Protein AF-A0A1H6IVZ8-F1 (afdb_monomer)

Mean predicted aligned error: 13.86 Å

Foldseek 3Di:
DDDDPVNLLVLLQVLCVVLVPPDPSNLVSLLVSLVSLVVVQVVCVVVVHPHSQCVQVVRPHQAHPVSSVLSVLSNVCVVVVVVVVPDPPDDPDPPPPSVVVSVQLQAFAQDDLVRLVVLLVLVVQDVVVVHDPVSVVVSQVVLNVQCNVRNHGSVVSNVSSVVSNVVVVVVVVVVVVVVVVVVVVVVVVVVVVVVCVVVVNDD

Secondary structure (DSSP, 8-state):
----HHHHHHHHHHHHHHHTS-SHHHHHHHHHHHHHHHHHHHHHHHTT-S-HHHHHHHTT-SS-HHHHHHHHHHHHTHHHHHHTT-STT------SHHHHHHHHHHSPPPPPHHHHHHHHHHTT--GGGT--HHHHHHHHHHHHHHHHHTTS-HHHHHHHHHHHHHHHHHHHHHHHHHHHHHHHHHHHHHHHHHHHHHHT---

Structure (mmCIF, N/CA/C/O backbone):
data_AF-A0A1H6IVZ8-F1
#
_entry.id   AF-A0A1H6IVZ8-F1
#
loop_
_atom_site.group_PDB
_atom_site.id
_atom_site.type_symbol
_atom_site.label_atom_id
_atom_site.label_alt_id
_atom_site.label_comp_id
_atom_site.label_asym_id
_atom_site.label_entity_id
_atom_site.label_seq_id
_atom_site.pdbx_PDB_ins_code
_atom_site.Cartn_x
_atom_site.Cartn_y
_atom_site.Cartn_z
_atom_site.occupancy
_atom_site.B_iso_or_equiv
_atom_site.auth_seq_id
_atom_site.auth_comp_id
_atom_site.auth_asym_id
_atom_site.auth_atom_id
_atom_site.pdbx_PDB_model_num
ATOM 1 N N . MET A 1 1 ? -24.753 -16.830 25.340 1.00 39.88 1 MET A N 1
ATOM 2 C CA . MET A 1 1 ? -23.326 -17.215 25.275 1.00 39.88 1 MET A CA 1
ATOM 3 C C . MET A 1 1 ? -22.506 -15.950 25.094 1.00 39.88 1 MET A C 1
ATOM 5 O O . MET A 1 1 ? -22.655 -15.276 24.084 1.00 39.88 1 MET A O 1
ATOM 9 N N . THR A 1 2 ? -21.732 -15.566 26.104 1.00 45.78 2 THR A N 1
ATOM 10 C CA . THR A 1 2 ? -20.857 -14.388 26.089 1.00 45.78 2 THR A CA 1
ATOM 11 C C . THR A 1 2 ? -19.565 -14.733 25.354 1.00 45.78 2 THR A C 1
ATOM 13 O O . THR A 1 2 ? -18.698 -15.405 25.896 1.00 45.78 2 THR A O 1
ATOM 16 N N . ILE A 1 3 ? -19.460 -14.295 24.100 1.00 47.81 3 ILE A N 1
ATOM 17 C CA . ILE A 1 3 ? -18.216 -14.344 23.320 1.00 47.81 3 ILE A CA 1
ATOM 18 C C . ILE A 1 3 ? -17.179 -13.477 24.047 1.00 47.81 3 ILE A C 1
ATOM 20 O O . ILE A 1 3 ? -17.459 -12.303 24.313 1.00 47.81 3 ILE A O 1
ATOM 24 N N . SER A 1 4 ? -16.025 -14.050 24.398 1.00 58.47 4 SER A N 1
ATOM 25 C CA . SER A 1 4 ? -14.961 -13.331 25.103 1.00 58.47 4 SER A CA 1
ATOM 26 C C . SER A 1 4 ? -14.323 -12.275 24.184 1.00 58.47 4 SER A C 1
ATOM 28 O O . SER A 1 4 ? -14.406 -12.372 22.960 1.00 58.47 4 SER A O 1
ATOM 30 N N . ASN A 1 5 ? -13.677 -11.244 24.744 1.00 55.00 5 ASN A N 1
ATOM 31 C CA . ASN A 1 5 ? -13.034 -10.189 23.937 1.00 55.00 5 ASN A CA 1
ATOM 32 C C . ASN A 1 5 ? -11.989 -10.748 22.946 1.00 55.00 5 ASN A C 1
ATOM 34 O O . ASN A 1 5 ? -11.848 -10.210 21.850 1.00 55.00 5 ASN A O 1
ATOM 38 N N . VAL A 1 6 ? -11.311 -11.845 23.304 1.00 59.22 6 VAL A N 1
ATOM 39 C CA . VAL A 1 6 ? -10.284 -12.504 22.476 1.00 59.22 6 VAL A CA 1
ATOM 40 C C . VAL A 1 6 ? -10.895 -13.121 21.212 1.00 59.22 6 VAL A C 1
ATOM 42 O O . VAL A 1 6 ? -10.302 -13.065 20.134 1.00 59.22 6 VAL A O 1
ATOM 45 N N . ASP A 1 7 ? -12.127 -13.620 21.302 1.00 72.06 7 ASP A N 1
ATOM 46 C CA . ASP A 1 7 ? -12.808 -14.273 20.182 1.00 72.06 7 ASP A CA 1
ATOM 47 C C . ASP A 1 7 ? -13.252 -13.268 19.106 1.00 72.06 7 ASP A C 1
ATOM 49 O O . ASP A 1 7 ? -13.258 -13.577 17.915 1.00 72.06 7 ASP A O 1
ATOM 53 N N . ARG A 1 8 ? -13.580 -12.026 19.490 1.00 71.56 8 ARG A N 1
ATOM 54 C CA . ARG A 1 8 ? -14.059 -10.998 18.544 1.00 71.56 8 ARG A CA 1
ATOM 55 C C . ARG A 1 8 ? -12.948 -10.473 17.641 1.00 71.56 8 ARG A C 1
ATOM 57 O O . ARG A 1 8 ? -13.162 -10.316 16.440 1.00 71.56 8 ARG A O 1
ATOM 64 N N . ALA A 1 9 ? -11.755 -10.247 18.191 1.00 70.44 9 ALA A N 1
ATOM 65 C CA . ALA A 1 9 ? -10.593 -9.845 17.401 1.00 70.44 9 ALA A CA 1
ATOM 66 C C . ALA A 1 9 ? -10.191 -10.939 16.393 1.00 70.44 9 ALA A C 1
ATOM 68 O O . ALA A 1 9 ? -9.837 -10.633 15.253 1.00 70.44 9 ALA A O 1
ATOM 69 N N . ALA A 1 10 ? -10.304 -12.215 16.781 1.00 74.94 10 ALA A N 1
ATOM 70 C CA . ALA A 1 10 ? -10.051 -13.350 15.895 1.00 74.94 10 ALA A CA 1
ATOM 71 C C . ALA A 1 10 ? -11.053 -13.417 14.726 1.00 74.94 10 ALA A C 1
ATOM 73 O O . ALA A 1 10 ? -10.647 -13.597 13.575 1.00 74.94 10 ALA A O 1
ATOM 74 N N . VAL A 1 11 ? -12.345 -13.194 14.994 1.00 77.44 11 VAL A N 1
ATOM 75 C CA . VAL A 1 11 ? -13.385 -13.119 13.951 1.00 77.44 11 VAL A CA 1
ATOM 76 C C . VAL A 1 11 ? -13.103 -11.978 12.971 1.00 77.44 11 VAL A C 1
ATOM 78 O O . VAL A 1 11 ? -13.107 -12.195 11.760 1.00 77.44 11 VAL A O 1
ATOM 81 N N . ILE A 1 12 ? -12.771 -10.785 13.474 1.00 73.62 12 ILE A N 1
ATOM 82 C CA . ILE A 1 12 ? -12.436 -9.624 12.635 1.00 73.62 12 ILE A CA 1
ATOM 83 C C . ILE A 1 12 ? -11.237 -9.920 11.723 1.00 73.62 12 ILE A C 1
ATOM 85 O O . ILE A 1 12 ? -11.273 -9.582 10.540 1.00 73.62 12 ILE A O 1
ATOM 89 N N . LYS A 1 13 ? -10.196 -10.590 12.235 1.00 71.31 13 LYS A N 1
ATOM 90 C CA . LYS A 1 13 ? -9.039 -11.014 11.426 1.00 71.31 13 LYS A CA 1
ATOM 91 C C . LYS A 1 13 ? -9.433 -11.974 10.307 1.00 71.31 13 LYS A C 1
ATOM 93 O O . LYS A 1 13 ? -8.996 -11.800 9.173 1.00 71.31 13 LYS A O 1
ATOM 98 N N . SER A 1 14 ? -10.266 -12.968 10.613 1.00 73.19 14 SER A N 1
ATOM 99 C CA . SER A 1 14 ? -10.741 -13.941 9.623 1.00 73.19 14 SER A CA 1
ATOM 100 C C . SER A 1 14 ? -11.529 -13.272 8.494 1.00 73.19 14 SER A C 1
ATOM 102 O O . SER A 1 14 ? -11.279 -13.543 7.319 1.00 73.19 14 SER A O 1
ATOM 104 N N . LEU A 1 15 ? -12.433 -12.354 8.843 1.00 66.19 15 LEU A N 1
ATOM 105 C CA . LEU A 1 15 ? -13.220 -11.596 7.875 1.00 66.19 15 LEU A CA 1
ATOM 106 C C . LEU A 1 15 ? -12.328 -10.668 7.033 1.00 66.19 15 LEU A C 1
ATOM 108 O O . LEU A 1 15 ? -12.454 -10.638 5.813 1.00 66.19 15 LEU A O 1
ATOM 112 N N . ALA A 1 16 ? -11.364 -9.972 7.642 1.00 62.47 16 ALA A N 1
ATOM 113 C CA . ALA A 1 16 ? -10.463 -9.076 6.912 1.00 62.47 16 ALA A CA 1
ATOM 114 C C . ALA A 1 16 ? -9.675 -9.806 5.807 1.00 62.47 16 ALA A C 1
ATOM 116 O O . ALA A 1 16 ? -9.544 -9.283 4.702 1.00 62.47 16 ALA A O 1
ATOM 117 N N . ASN A 1 17 ? -9.227 -11.036 6.074 1.00 63.69 17 ASN A N 1
ATOM 118 C CA . ASN A 1 17 ? -8.521 -11.862 5.090 1.00 63.69 17 ASN A CA 1
ATOM 119 C C . ASN A 1 17 ? -9.408 -12.270 3.904 1.00 63.69 17 ASN A C 1
ATOM 121 O O . ASN A 1 17 ? -8.931 -12.338 2.775 1.00 63.69 17 ASN A O 1
ATOM 125 N N . LYS A 1 18 ? -10.697 -12.543 4.143 1.00 58.75 18 LYS A N 1
ATOM 126 C CA . LYS A 1 18 ? -11.657 -12.862 3.072 1.00 58.75 18 LYS A CA 1
ATOM 127 C C . LYS A 1 18 ? -11.961 -11.644 2.201 1.00 58.75 18 LYS A C 1
ATOM 129 O O . LYS A 1 18 ? -12.124 -11.774 0.992 1.00 58.75 18 LYS A O 1
ATOM 134 N N . ALA A 1 19 ? -11.999 -10.463 2.809 1.00 57.06 19 ALA A N 1
ATOM 135 C CA . ALA A 1 19 ? -12.380 -9.232 2.135 1.00 57.06 19 ALA A CA 1
ATOM 136 C C . ALA A 1 19 ? -11.342 -8.701 1.126 1.00 57.06 19 ALA A C 1
ATOM 138 O O . ALA A 1 19 ? -11.691 -7.939 0.226 1.00 57.06 19 ALA A O 1
ATOM 139 N N . ASP A 1 20 ? -10.088 -9.152 1.220 1.00 49.19 20 ASP A N 1
ATOM 140 C CA . ASP A 1 20 ? -9.002 -8.788 0.299 1.00 49.19 20 ASP A CA 1
ATOM 141 C C . ASP A 1 20 ? -9.191 -9.274 -1.144 1.00 49.19 20 ASP A C 1
ATOM 143 O O . ASP A 1 20 ? -8.520 -8.793 -2.062 1.00 49.19 20 ASP A O 1
ATOM 147 N N . GLN A 1 21 ? -10.107 -10.211 -1.375 1.00 46.75 21 GLN A N 1
ATOM 148 C CA . GLN A 1 21 ? -10.467 -10.658 -2.713 1.00 46.75 21 GLN A CA 1
ATOM 149 C C . GLN A 1 21 ? -11.562 -9.724 -3.242 1.00 46.75 21 GLN A C 1
ATOM 151 O O . GLN A 1 21 ? -12.700 -9.791 -2.784 1.00 46.75 21 GLN A O 1
ATOM 156 N N . VAL A 1 22 ? -11.214 -8.814 -4.168 1.00 47.84 22 VAL A N 1
ATOM 157 C CA . VAL A 1 22 ? -12.097 -7.750 -4.701 1.00 47.84 22 VAL A CA 1
ATOM 158 C C . VAL A 1 22 ? -13.298 -8.355 -5.443 1.00 47.84 22 VAL A C 1
ATOM 160 O O . VAL A 1 22 ? -13.314 -8.486 -6.663 1.00 47.84 22 VAL A O 1
ATOM 163 N N . SER A 1 23 ? -14.311 -8.736 -4.677 1.00 54.53 23 SER A N 1
ATOM 164 C CA . SER A 1 23 ? -15.564 -9.347 -5.106 1.00 54.53 23 SER A CA 1
ATOM 165 C C . SER A 1 23 ? -16.712 -8.775 -4.268 1.00 54.53 23 SER A C 1
ATOM 167 O O . SER A 1 23 ? -16.496 -8.091 -3.262 1.00 54.53 23 SER A O 1
ATOM 169 N N . ARG A 1 24 ? -17.958 -9.041 -4.675 1.00 57.19 24 ARG A N 1
ATOM 170 C CA . ARG A 1 24 ? -19.157 -8.678 -3.901 1.00 57.19 24 ARG A CA 1
ATOM 171 C C . ARG A 1 24 ? -19.087 -9.207 -2.465 1.00 57.19 24 ARG A C 1
ATOM 173 O O . ARG A 1 24 ? -19.408 -8.475 -1.532 1.00 57.19 24 ARG A O 1
ATOM 180 N N . GLU A 1 25 ? -18.600 -10.433 -2.313 1.00 58.28 25 GLU A N 1
ATOM 181 C CA . GLU A 1 25 ? -18.405 -11.084 -1.019 1.00 58.28 25 GLU A CA 1
ATOM 182 C C . GLU A 1 25 ? -17.420 -10.301 -0.144 1.00 58.28 25 GLU A C 1
ATOM 184 O O . GLU A 1 25 ? -17.634 -10.176 1.060 1.00 58.28 25 GLU A O 1
ATOM 189 N N . GLY A 1 26 ? -16.394 -9.679 -0.735 1.00 63.88 26 GLY A N 1
ATOM 190 C CA . GLY A 1 26 ? -15.450 -8.857 0.016 1.00 63.88 26 GLY A CA 1
ATOM 191 C C . GLY A 1 26 ? -16.073 -7.583 0.593 1.00 63.88 26 GLY A C 1
ATOM 192 O O . GLY A 1 26 ? -15.781 -7.210 1.728 1.00 63.88 26 GLY A O 1
ATOM 193 N N . LEU A 1 27 ? -16.997 -6.943 -0.131 1.00 69.31 27 LEU A N 1
ATOM 194 C CA . LEU A 1 27 ? -17.707 -5.760 0.373 1.00 69.31 27 LEU A CA 1
ATOM 195 C C . LEU A 1 27 ? -18.718 -6.092 1.469 1.00 69.31 27 LEU A C 1
ATOM 197 O O . LEU A 1 27 ? -18.803 -5.359 2.453 1.00 69.31 27 LEU A O 1
ATOM 201 N N . GLU A 1 28 ? -19.458 -7.188 1.315 1.00 74.00 28 GLU A N 1
ATOM 202 C CA . GLU A 1 28 ? -20.362 -7.687 2.358 1.00 74.00 28 GLU A CA 1
ATOM 203 C C . GLU A 1 28 ? -19.569 -8.093 3.611 1.00 74.00 28 GLU A C 1
ATOM 205 O O . GLU A 1 28 ? -19.944 -7.733 4.725 1.00 74.00 28 GLU A O 1
ATOM 210 N N . THR A 1 29 ? -18.394 -8.702 3.435 1.00 75.69 29 THR A N 1
ATOM 211 C CA . THR A 1 29 ? -17.479 -9.013 4.540 1.00 75.69 29 THR A CA 1
ATOM 212 C C . THR A 1 29 ? -16.977 -7.745 5.249 1.00 75.69 29 THR A C 1
ATOM 214 O O . THR A 1 29 ? -16.982 -7.679 6.479 1.00 75.69 29 THR A O 1
ATOM 217 N N . TYR A 1 30 ? -16.589 -6.694 4.514 1.00 77.25 30 TYR A N 1
ATOM 218 C CA . TYR A 1 30 ? -16.206 -5.416 5.133 1.00 77.25 30 TYR A CA 1
ATOM 219 C C . TYR A 1 30 ? -17.366 -4.752 5.883 1.00 77.25 30 TYR A C 1
ATOM 221 O O . TYR A 1 30 ? -17.144 -4.179 6.954 1.00 77.25 30 TYR A O 1
ATOM 229 N N . ARG A 1 31 ? -18.596 -4.849 5.362 1.00 83.62 31 ARG A N 1
ATOM 230 C CA . ARG A 1 31 ? -19.802 -4.389 6.064 1.00 83.62 31 ARG A CA 1
ATOM 231 C C . ARG A 1 31 ? -19.969 -5.132 7.384 1.00 83.62 31 ARG A C 1
ATOM 233 O O . ARG A 1 31 ? -20.138 -4.499 8.419 1.00 83.62 31 ARG A O 1
ATOM 240 N N . GLU A 1 32 ? -19.876 -6.459 7.369 1.00 85.94 32 GLU A N 1
ATOM 241 C CA . GLU A 1 32 ? -19.996 -7.276 8.581 1.00 85.94 32 GLU A CA 1
ATOM 242 C C . GLU A 1 32 ? -18.967 -6.889 9.645 1.00 85.94 32 GLU A C 1
ATOM 244 O O . GLU A 1 32 ? -19.329 -6.708 10.811 1.00 85.94 32 GLU A O 1
ATOM 249 N N . ILE A 1 33 ? -17.705 -6.676 9.252 1.00 85.25 33 ILE A N 1
ATOM 250 C CA . ILE A 1 33 ? -16.675 -6.155 10.164 1.00 85.25 33 ILE A CA 1
ATOM 251 C C . ILE A 1 33 ? -17.115 -4.807 10.749 1.00 85.25 33 ILE A C 1
ATOM 253 O O . ILE A 1 33 ? -17.024 -4.608 11.961 1.00 85.25 33 ILE A O 1
ATOM 257 N N . GLY A 1 34 ? -17.632 -3.902 9.916 1.00 87.12 34 GLY A N 1
ATOM 258 C CA . GLY A 1 34 ? -18.204 -2.627 10.346 1.00 87.12 34 GLY A CA 1
ATOM 259 C C . GLY A 1 34 ? -19.285 -2.774 11.417 1.00 87.12 34 GLY A C 1
ATOM 260 O O . GLY A 1 34 ? -19.209 -2.119 12.458 1.00 87.12 34 GLY A O 1
ATOM 261 N N . GLY A 1 35 ? -20.230 -3.693 11.220 1.00 89.88 35 GLY A N 1
ATOM 262 C CA . GLY A 1 35 ? -21.296 -3.979 12.182 1.00 89.88 35 GLY A CA 1
ATOM 263 C C . GLY A 1 35 ? -20.800 -4.612 13.485 1.00 89.88 35 GLY A C 1
ATOM 264 O O . GLY A 1 35 ? -21.376 -4.387 14.554 1.00 89.88 35 GLY A O 1
ATOM 265 N N . HIS A 1 36 ? -19.712 -5.385 13.445 1.00 89.44 36 HIS A N 1
ATOM 266 C CA . HIS A 1 36 ? -19.045 -5.869 14.657 1.00 89.44 36 HIS A CA 1
ATOM 267 C C . HIS A 1 36 ? -18.348 -4.736 15.420 1.00 89.44 36 HIS A C 1
ATOM 269 O O . HIS A 1 36 ? -18.453 -4.668 16.645 1.00 89.44 36 HIS A O 1
ATOM 275 N N . LEU A 1 37 ? -17.692 -3.820 14.707 1.00 90.19 37 LEU A N 1
ATOM 276 C CA . LEU A 1 37 ? -17.030 -2.655 15.293 1.00 90.19 37 LEU A CA 1
ATOM 277 C C . LEU A 1 37 ? -18.032 -1.665 15.910 1.00 90.19 37 LEU A C 1
ATOM 279 O O . LEU A 1 37 ? -17.781 -1.156 17.002 1.00 90.19 37 LEU A O 1
ATOM 283 N N . ASN A 1 38 ? -19.182 -1.435 15.264 1.00 90.19 38 ASN A N 1
ATOM 284 C CA . ASN A 1 38 ? -20.274 -0.622 15.813 1.00 90.19 38 ASN A CA 1
ATOM 285 C C . ASN A 1 38 ? -20.779 -1.200 17.145 1.00 90.19 38 ASN A C 1
ATOM 287 O O . ASN A 1 38 ? -20.789 -0.498 18.155 1.00 90.19 38 ASN A O 1
ATOM 291 N N . ARG A 1 39 ? -21.070 -2.508 17.184 1.00 88.50 39 ARG A N 1
ATOM 292 C CA . ARG A 1 39 ? -21.495 -3.203 18.411 1.00 88.50 39 ARG A CA 1
ATOM 293 C C . ARG A 1 39 ? -20.452 -3.137 19.526 1.00 88.50 39 ARG A C 1
ATOM 295 O O . ARG A 1 39 ? -20.796 -2.914 20.683 1.00 88.50 39 ARG A O 1
ATOM 302 N N . GLU A 1 40 ? -19.175 -3.315 19.199 1.00 88.81 40 GLU A N 1
ATOM 303 C CA . GLU A 1 40 ? -18.096 -3.231 20.187 1.00 88.81 40 GLU A CA 1
ATOM 304 C C . GLU A 1 40 ? -17.944 -1.812 20.755 1.00 88.81 40 GLU A C 1
ATOM 306 O O . GLU A 1 40 ? -17.707 -1.640 21.954 1.00 88.81 40 GLU A O 1
ATOM 311 N N . LYS A 1 41 ? -18.114 -0.782 19.918 1.00 87.94 41 LYS A N 1
ATOM 312 C CA . LYS A 1 41 ? -18.113 0.614 20.365 1.00 87.94 41 LYS A CA 1
ATOM 313 C C . LYS A 1 41 ? -19.251 0.895 21.347 1.00 87.94 41 LYS A C 1
ATOM 315 O O . LYS A 1 41 ? -19.003 1.564 22.352 1.00 87.94 41 LYS A O 1
ATOM 320 N N . ASP A 1 42 ? -20.451 0.385 21.082 1.00 86.31 42 ASP A N 1
ATOM 321 C CA . ASP A 1 42 ? -21.613 0.577 21.956 1.00 86.31 42 ASP A CA 1
ATOM 322 C C . ASP A 1 42 ? -21.423 -0.123 23.306 1.00 86.31 42 ASP A C 1
ATOM 324 O O . ASP A 1 42 ? -21.530 0.523 24.348 1.00 86.31 42 ASP A O 1
ATOM 328 N N . ILE A 1 43 ? -20.976 -1.384 23.303 1.00 84.81 43 ILE A N 1
ATOM 329 C CA . ILE A 1 43 ? -20.663 -2.139 24.531 1.00 84.81 43 ILE A CA 1
ATOM 330 C C . ILE A 1 43 ? -19.633 -1.398 25.389 1.00 84.81 43 ILE A C 1
ATOM 332 O O . ILE A 1 43 ? -19.765 -1.292 26.606 1.00 84.81 43 ILE A O 1
ATOM 336 N N . ARG A 1 44 ? -18.591 -0.834 24.770 1.00 84.00 44 ARG A N 1
ATOM 337 C CA . ARG A 1 44 ? -17.551 -0.097 25.507 1.00 84.00 44 ARG A CA 1
ATOM 338 C C . ARG A 1 44 ? -18.042 1.219 26.081 1.00 84.00 44 ARG A C 1
ATOM 340 O O . ARG A 1 44 ? -17.555 1.631 27.135 1.00 84.00 44 ARG A O 1
ATOM 347 N N . LYS A 1 45 ? -18.975 1.872 25.390 1.00 82.81 45 LYS A N 1
ATOM 348 C CA . LYS A 1 45 ? -19.636 3.083 25.875 1.00 82.81 45 LYS A CA 1
ATOM 349 C C . LYS A 1 45 ? -20.495 2.771 27.104 1.00 82.81 45 LYS A C 1
ATOM 351 O O . LYS A 1 45 ? -20.469 3.550 28.053 1.00 82.81 45 LYS A O 1
ATOM 356 N N . GLU A 1 46 ? -21.196 1.640 27.098 1.00 79.44 46 GLU A N 1
ATOM 357 C CA . GLU A 1 46 ? -22.037 1.172 28.208 1.00 79.44 46 GLU A CA 1
ATOM 358 C C . GLU A 1 46 ? -21.208 0.708 29.416 1.00 79.44 46 GLU A C 1
ATOM 360 O O . GLU A 1 46 ? -21.439 1.161 30.536 1.00 79.44 46 GLU A O 1
ATOM 365 N N . ASP A 1 47 ? -20.167 -0.098 29.191 1.00 76.69 47 ASP A N 1
ATOM 366 C CA . ASP A 1 47 ? -19.342 -0.689 30.253 1.00 76.69 47 ASP A CA 1
ATOM 367 C C . ASP A 1 47 ? -18.322 0.288 30.882 1.00 76.69 47 ASP A C 1
ATOM 369 O O . ASP A 1 47 ? -17.526 -0.114 31.735 1.00 76.69 47 ASP A O 1
ATOM 373 N N . LYS A 1 48 ? -18.268 1.556 30.435 1.00 72.69 48 LYS A N 1
ATOM 374 C CA . LYS A 1 48 ? -17.235 2.557 30.805 1.00 72.69 48 LYS A CA 1
ATOM 375 C C . LYS A 1 48 ? -15.793 2.020 30.708 1.00 72.69 48 LYS A C 1
ATOM 377 O O . LYS A 1 48 ? -14.901 2.446 31.445 1.00 72.69 48 LYS A O 1
ATOM 382 N N . ARG A 1 49 ? -15.554 1.062 29.807 1.00 66.25 49 ARG A N 1
ATOM 383 C CA . ARG A 1 49 ? -14.236 0.445 29.574 1.00 66.25 4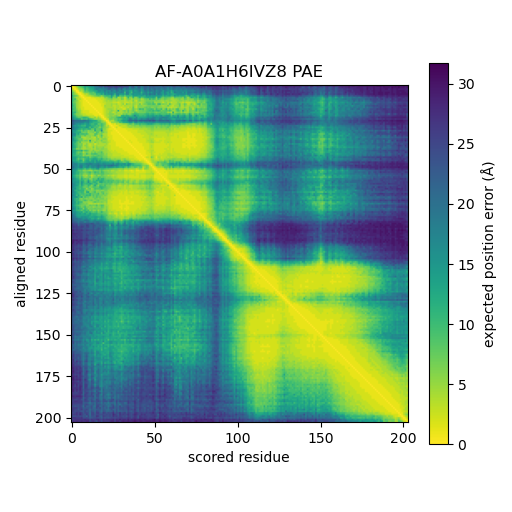9 ARG A CA 1
ATOM 384 C C . ARG A 1 49 ? -13.310 1.415 28.831 1.00 66.25 49 ARG A C 1
ATOM 386 O O . ARG A 1 49 ? -13.706 2.525 28.478 1.00 66.25 49 ARG A O 1
ATOM 393 N N . ARG A 1 50 ? -12.057 0.995 28.574 1.00 71.19 50 ARG A N 1
ATOM 394 C CA . ARG A 1 50 ? -11.118 1.731 27.697 1.00 71.19 50 ARG A CA 1
ATOM 395 C C . ARG A 1 50 ? -11.852 2.248 26.460 1.00 71.19 50 ARG A C 1
ATOM 397 O O . ARG A 1 50 ? -12.602 1.492 25.836 1.00 71.19 50 ARG A O 1
ATOM 404 N N . ASN A 1 51 ? -11.593 3.513 26.117 1.00 82.56 51 ASN A N 1
ATOM 405 C CA . ASN A 1 51 ? -12.206 4.152 24.959 1.00 82.56 51 ASN A CA 1
ATOM 406 C C . ASN A 1 51 ? -11.972 3.303 23.692 1.00 82.56 51 ASN A C 1
ATOM 408 O O . ASN A 1 51 ? -10.960 2.609 23.567 1.00 82.56 51 ASN A O 1
ATOM 412 N N . PHE A 1 52 ? -12.928 3.348 22.766 1.00 84.25 52 PHE A N 1
ATOM 413 C CA . PHE A 1 52 ? -12.937 2.494 21.577 1.00 84.25 52 PHE A CA 1
ATOM 414 C C . PHE A 1 52 ? -11.664 2.634 20.723 1.00 84.25 52 PHE A C 1
ATOM 416 O O . PHE A 1 52 ? -11.153 1.636 20.228 1.00 84.25 52 PHE A O 1
ATOM 423 N N . LYS A 1 53 ? -11.089 3.840 20.632 1.00 84.56 53 LYS A N 1
ATOM 424 C CA . LYS A 1 53 ? -9.819 4.071 19.930 1.00 84.56 53 LYS A CA 1
ATOM 425 C C . LYS A 1 53 ? -8.667 3.287 20.569 1.00 84.56 53 LYS A C 1
ATOM 427 O O . LYS A 1 53 ? -8.010 2.513 19.886 1.00 84.56 53 LYS A O 1
ATOM 432 N N . SER A 1 54 ? -8.480 3.424 21.879 1.00 82.31 54 SER A N 1
ATOM 433 C CA . SER A 1 54 ? -7.450 2.711 22.641 1.00 82.31 54 SER A CA 1
ATOM 434 C C . SER A 1 54 ? -7.666 1.198 22.665 1.00 82.31 54 SER A C 1
ATOM 436 O O . SER A 1 54 ? -6.729 0.453 22.932 1.00 82.31 54 SER A O 1
ATOM 438 N N . TRP A 1 55 ? -8.892 0.730 22.423 1.00 85.69 55 TRP A N 1
ATOM 439 C CA . TRP A 1 55 ? -9.150 -0.686 22.188 1.00 85.69 55 TRP A CA 1
ATOM 440 C C . TRP A 1 55 ? -8.699 -1.124 20.796 1.00 85.69 55 TRP A C 1
ATOM 442 O O . TRP A 1 55 ? -7.963 -2.095 20.707 1.00 85.69 55 TRP A O 1
ATOM 452 N N . CYS A 1 56 ? -9.058 -0.394 19.735 1.00 81.94 56 CYS A N 1
ATOM 453 C CA . CYS A 1 56 ? -8.599 -0.713 18.380 1.00 81.94 56 CYS A CA 1
ATOM 454 C C . CYS A 1 56 ? -7.070 -0.690 18.248 1.00 81.94 56 CYS A C 1
ATOM 456 O O . CYS A 1 56 ? -6.522 -1.450 17.464 1.00 81.94 56 CYS A O 1
ATOM 458 N N . GLU A 1 57 ? -6.396 0.196 18.985 1.00 78.69 57 GLU A N 1
ATOM 459 C CA . GLU A 1 57 ? -4.929 0.291 19.017 1.00 78.69 57 GLU A CA 1
ATOM 460 C C . GLU A 1 57 ? -4.289 -0.773 19.926 1.00 78.69 57 GLU A C 1
ATOM 462 O O . GLU A 1 57 ? -3.127 -1.122 19.744 1.00 78.69 57 GLU A O 1
ATOM 467 N N . GLY A 1 58 ? -5.025 -1.259 20.932 1.00 77.62 58 GLY A N 1
ATOM 468 C CA . GLY A 1 58 ? -4.525 -2.216 21.922 1.00 77.62 58 GLY A CA 1
ATOM 469 C C . GLY A 1 58 ? -4.773 -3.679 21.555 1.00 77.62 58 GLY A C 1
ATOM 470 O O . GLY A 1 58 ? -3.970 -4.542 21.898 1.00 77.62 58 GLY A O 1
ATOM 471 N N . GLU A 1 59 ? -5.870 -3.967 20.861 1.00 72.88 59 GLU A N 1
ATOM 472 C CA . GLU A 1 59 ? -6.060 -5.245 20.189 1.00 72.88 59 GLU A CA 1
ATOM 473 C C . GLU A 1 59 ? -5.291 -5.189 18.881 1.00 72.88 59 GLU A C 1
ATOM 475 O O . GLU A 1 59 ? -5.463 -4.250 18.113 1.00 72.88 59 GLU A O 1
ATOM 480 N N . ALA A 1 60 ? -4.460 -6.190 18.606 1.00 68.06 60 ALA A N 1
ATOM 481 C CA . ALA A 1 60 ? -3.686 -6.286 17.372 1.00 68.06 60 ALA A CA 1
ATOM 482 C C . ALA A 1 60 ? -4.592 -6.547 16.148 1.00 68.06 60 ALA A C 1
ATOM 484 O O . ALA A 1 60 ? -4.515 -7.613 15.529 1.00 68.06 60 ALA A O 1
ATOM 485 N N . LEU A 1 61 ? -5.505 -5.622 15.846 1.00 77.44 61 LEU A N 1
ATOM 486 C CA . LEU A 1 61 ? -6.384 -5.635 14.690 1.00 77.44 61 LEU A CA 1
ATOM 487 C C . LEU A 1 61 ? -5.542 -5.461 13.422 1.00 77.44 61 LEU A C 1
ATOM 489 O O . LEU A 1 61 ? -4.538 -4.752 13.437 1.00 77.44 61 LEU A O 1
ATOM 493 N N . PRO A 1 62 ? -5.952 -6.064 12.297 1.00 69.31 62 PRO A N 1
ATOM 494 C CA . PRO A 1 62 ? -5.194 -5.984 11.053 1.00 69.31 62 PRO A CA 1
ATOM 495 C C . PRO A 1 62 ? -5.345 -4.620 10.351 1.00 69.31 62 PRO A C 1
ATOM 497 O O . PRO A 1 62 ? -5.075 -4.509 9.160 1.00 69.31 62 PRO A O 1
ATOM 500 N N . PHE A 1 63 ? -5.835 -3.587 11.041 1.00 69.44 63 PHE A N 1
ATOM 501 C CA . PHE A 1 63 ? -6.116 -2.273 10.474 1.00 69.44 63 PHE A CA 1
ATOM 502 C C . PHE A 1 63 ? -6.131 -1.176 11.547 1.00 69.44 63 PHE A C 1
ATOM 504 O O . PHE A 1 63 ? -6.360 -1.439 12.725 1.00 69.44 63 PHE A O 1
ATOM 511 N N . SER A 1 64 ? -5.916 0.074 11.126 1.00 73.62 64 SER A N 1
ATOM 512 C CA . SER A 1 64 ? -5.868 1.228 12.031 1.00 73.62 64 SER A CA 1
ATOM 513 C C . SER A 1 64 ? -7.251 1.663 12.535 1.00 73.62 64 SER A C 1
ATOM 515 O O . SER A 1 64 ? -8.292 1.310 11.977 1.00 73.62 64 SER A O 1
ATOM 517 N N . TYR A 1 65 ? -7.281 2.523 13.559 1.00 79.56 65 TYR A N 1
ATOM 518 C CA . TYR A 1 65 ? -8.525 3.123 14.059 1.00 79.56 65 TYR A CA 1
ATOM 519 C C . TYR A 1 65 ? -9.301 3.881 12.971 1.00 79.56 65 TYR A C 1
ATOM 521 O O . TYR A 1 65 ? -10.528 3.818 12.907 1.00 79.56 65 TYR A O 1
ATOM 529 N N . LYS A 1 66 ? -8.592 4.579 12.078 1.00 74.12 66 LYS A N 1
ATOM 530 C CA . LYS A 1 66 ? -9.209 5.273 10.942 1.00 74.12 66 LYS A CA 1
ATOM 531 C C . LYS A 1 66 ? -9.888 4.288 9.990 1.00 74.12 66 LYS A C 1
ATOM 533 O O . LYS A 1 66 ? -10.955 4.579 9.473 1.00 74.12 66 LYS A O 1
ATOM 538 N N . TRP A 1 67 ? -9.304 3.115 9.782 1.00 74.94 67 TRP A N 1
ATOM 539 C CA . TRP A 1 67 ? -9.946 2.045 9.024 1.00 74.94 67 TRP A CA 1
ATOM 540 C C . TRP A 1 67 ? -11.177 1.490 9.733 1.00 74.94 67 TRP A C 1
ATOM 542 O O . TRP A 1 67 ? -12.215 1.310 9.102 1.00 74.94 67 TRP A O 1
ATOM 552 N N . ALA A 1 68 ? -11.099 1.297 11.049 1.00 80.88 68 ALA A N 1
ATOM 553 C CA . ALA A 1 68 ? -12.242 0.853 11.835 1.00 80.88 68 ALA A CA 1
ATOM 554 C 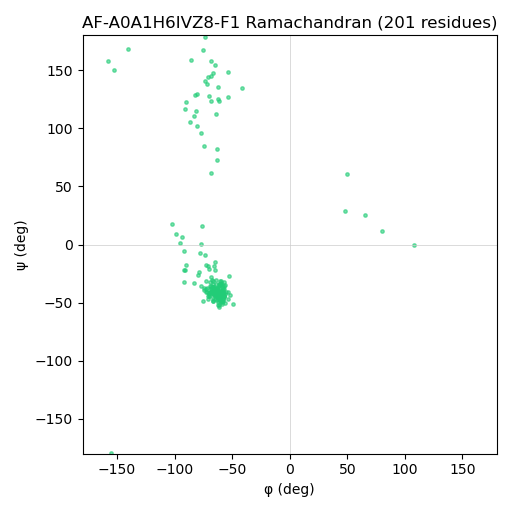C . ALA A 1 68 ? -13.444 1.805 11.679 1.00 80.88 68 ALA A C 1
ATOM 556 O O . ALA A 1 68 ? -14.560 1.349 11.438 1.00 80.88 68 ALA A O 1
ATOM 557 N N . THR A 1 69 ? -13.228 3.126 11.724 1.00 80.19 69 THR A N 1
ATOM 558 C CA . THR A 1 69 ? -14.316 4.105 11.539 1.00 80.19 69 THR A CA 1
ATOM 559 C C . THR A 1 69 ? -14.897 4.100 10.126 1.00 80.19 69 THR A C 1
ATOM 561 O O . THR A 1 69 ? -16.092 4.343 9.958 1.00 80.19 69 THR A O 1
ATOM 564 N N . LEU A 1 70 ? -14.087 3.792 9.113 1.00 76.00 70 LEU A N 1
ATOM 565 C CA . LEU A 1 70 ? -14.542 3.661 7.729 1.00 76.00 70 LEU A CA 1
ATOM 566 C C . LEU A 1 70 ? -15.413 2.421 7.528 1.00 76.00 70 LEU A C 1
ATOM 568 O O . LEU A 1 70 ? -16.472 2.518 6.914 1.00 76.00 70 LEU A O 1
ATOM 572 N N . LEU A 1 71 ? -15.007 1.283 8.093 1.00 80.94 71 LEU A N 1
ATOM 573 C CA . LEU A 1 71 ? -15.787 0.045 8.059 1.00 80.94 71 LEU A CA 1
ATOM 574 C C . LEU A 1 71 ? -17.115 0.209 8.804 1.00 80.94 71 LEU A C 1
ATOM 576 O O . LEU A 1 71 ? -18.167 -0.154 8.291 1.00 80.94 71 LEU A O 1
ATOM 580 N N . MET A 1 72 ? -17.090 0.841 9.976 1.00 85.44 72 MET A N 1
ATOM 581 C CA . MET A 1 72 ? -18.307 1.183 10.718 1.00 85.44 72 MET A CA 1
ATOM 582 C C . MET A 1 72 ? -19.257 2.067 9.909 1.00 85.44 72 MET A C 1
ATOM 584 O O . MET A 1 72 ? -20.468 1.860 9.937 1.00 85.44 72 MET A O 1
ATOM 588 N N . LYS A 1 73 ? -18.716 3.045 9.174 1.00 80.44 73 LYS A N 1
ATOM 589 C CA . LYS A 1 73 ? -19.513 3.917 8.310 1.00 80.44 73 LYS A CA 1
ATOM 590 C C . LYS A 1 73 ? -20.098 3.160 7.115 1.00 80.44 73 LYS A C 1
ATOM 592 O O . LYS A 1 73 ? -21.238 3.427 6.753 1.00 80.44 73 LYS A O 1
ATOM 597 N N . LEU A 1 74 ? -19.351 2.219 6.532 1.00 77.44 74 LEU A N 1
ATOM 598 C CA . LEU A 1 74 ? -19.843 1.343 5.464 1.00 77.44 74 LEU A CA 1
ATOM 599 C C . LEU A 1 74 ? -21.080 0.555 5.913 1.00 77.44 74 LEU A C 1
ATOM 601 O O . LEU A 1 74 ? -22.050 0.490 5.168 1.00 77.44 74 LEU A O 1
ATOM 605 N N . ASP A 1 75 ? -21.045 -0.000 7.124 1.00 86.12 75 ASP A N 1
ATOM 606 C CA . ASP A 1 75 ? -22.181 -0.690 7.743 1.00 86.12 75 ASP A CA 1
ATOM 607 C C . ASP A 1 75 ? -23.377 0.250 7.960 1.00 86.12 75 ASP A C 1
ATOM 609 O O . ASP A 1 75 ? -24.481 -0.034 7.505 1.00 86.12 75 ASP A O 1
ATOM 613 N N . THR A 1 76 ? -23.152 1.429 8.548 1.00 81.75 76 THR A N 1
ATOM 614 C CA . THR A 1 76 ? -24.225 2.412 8.798 1.00 81.75 76 THR A CA 1
ATOM 615 C C . THR A 1 76 ? -24.869 2.956 7.517 1.00 81.75 76 THR A C 1
ATOM 617 O O . THR A 1 76 ? -26.036 3.340 7.518 1.00 81.75 76 THR A O 1
ATOM 620 N N . GLU A 1 77 ? -24.117 3.041 6.421 1.00 77.38 77 GLU A N 1
ATOM 621 C CA . GLU A 1 77 ? -24.604 3.560 5.139 1.00 77.38 77 GLU A CA 1
ATOM 622 C C . GLU A 1 77 ? -25.005 2.450 4.154 1.00 77.38 77 GLU A C 1
ATOM 624 O O . GLU A 1 77 ? -25.296 2.753 2.995 1.00 77.38 77 GLU A O 1
ATOM 629 N N . TRP A 1 78 ? -25.052 1.186 4.589 1.00 76.38 78 TRP A N 1
ATOM 630 C CA . TRP A 1 78 ? -25.255 0.043 3.699 1.00 76.38 78 TRP A CA 1
ATOM 631 C C . TRP A 1 78 ? -26.582 0.078 2.941 1.00 76.38 78 TRP A C 1
ATOM 633 O O . TRP A 1 78 ? -26.599 -0.139 1.731 1.00 76.38 78 TRP A O 1
ATOM 643 N N . ASP A 1 79 ? -27.676 0.456 3.597 1.00 70.19 79 ASP A N 1
ATOM 644 C CA . ASP A 1 79 ? -28.993 0.532 2.951 1.00 70.19 79 ASP A CA 1
ATOM 645 C C . ASP A 1 79 ? -29.003 1.550 1.801 1.00 70.19 79 ASP A C 1
ATOM 647 O O . ASP A 1 79 ? -29.615 1.333 0.757 1.00 70.19 79 ASP A O 1
ATOM 651 N N . LYS A 1 80 ? -28.236 2.641 1.930 1.00 64.25 80 LYS A N 1
ATOM 652 C CA . LYS A 1 80 ? -28.070 3.632 0.854 1.00 64.25 80 LYS A CA 1
ATOM 653 C C . LYS A 1 80 ? -27.285 3.058 -0.327 1.00 64.25 80 LYS A C 1
ATOM 655 O O . LYS A 1 80 ? -27.469 3.508 -1.451 1.00 64.25 80 LYS A O 1
ATOM 660 N N . ILE A 1 81 ? -26.412 2.082 -0.076 1.00 60.56 81 ILE A N 1
ATOM 661 C CA . ILE A 1 81 ? -25.668 1.343 -1.104 1.00 60.56 81 ILE A CA 1
ATOM 662 C C . ILE A 1 81 ? -26.578 0.309 -1.786 1.00 60.56 81 ILE A C 1
ATOM 664 O O . ILE A 1 81 ? -26.438 0.094 -2.989 1.00 60.56 81 ILE A O 1
ATOM 668 N N . GLU A 1 82 ? -27.502 -0.325 -1.058 1.00 55.97 82 GLU A N 1
ATOM 669 C CA . GLU A 1 82 ? -28.442 -1.312 -1.612 1.00 55.97 82 GLU A CA 1
ATOM 670 C C . GLU A 1 82 ? -29.568 -0.690 -2.441 1.00 55.97 82 GLU A C 1
ATOM 672 O O . GLU A 1 82 ? -29.894 -1.231 -3.496 1.00 55.97 82 GLU A O 1
ATOM 677 N N . VAL A 1 83 ? -30.099 0.472 -2.047 1.00 49.00 83 VAL A N 1
ATOM 678 C CA . VAL A 1 83 ? -31.149 1.182 -2.808 1.00 49.00 83 VAL A CA 1
ATOM 679 C C . VAL A 1 83 ? -30.691 1.541 -4.231 1.00 49.00 83 VAL A C 1
ATOM 681 O O . VAL A 1 83 ? -31.484 1.500 -5.164 1.00 49.00 83 VAL A O 1
ATOM 684 N N . ILE A 1 84 ? -29.397 1.800 -4.430 1.00 47.62 84 ILE A N 1
ATOM 685 C CA . ILE A 1 84 ? -28.803 2.111 -5.744 1.00 47.62 84 ILE A CA 1
ATOM 686 C C . ILE A 1 84 ? -28.712 0.859 -6.650 1.00 47.62 84 ILE A C 1
ATOM 688 O O . ILE A 1 84 ? -28.569 0.980 -7.861 1.00 47.62 84 ILE A O 1
ATOM 692 N N . LYS A 1 85 ? -28.816 -0.361 -6.099 1.00 47.22 85 LYS A N 1
ATOM 693 C CA . LYS A 1 85 ? -28.636 -1.635 -6.831 1.00 47.22 85 LYS A CA 1
ATOM 694 C C . LYS A 1 85 ? -29.926 -2.228 -7.417 1.00 47.22 85 LYS A C 1
ATOM 696 O O . LYS A 1 85 ? -29.849 -3.250 -8.095 1.00 47.22 85 LYS A O 1
ATOM 701 N N . GLY A 1 86 ? -31.092 -1.644 -7.138 1.00 43.56 86 GLY A N 1
ATOM 702 C CA . GLY A 1 86 ? -32.393 -2.167 -7.578 1.00 43.56 86 GLY A CA 1
ATOM 703 C C . GLY A 1 86 ? -32.754 -1.891 -9.044 1.00 43.56 86 GLY A C 1
ATOM 704 O O . GLY A 1 86 ? -33.761 -2.412 -9.518 1.00 43.56 86 GLY A O 1
ATOM 705 N N . GLU A 1 87 ? -31.965 -1.092 -9.770 1.00 42.06 87 GLU A N 1
ATOM 706 C CA . GLU A 1 87 ? -32.258 -0.720 -11.159 1.00 42.06 87 GLU A CA 1
ATOM 707 C C . GLU A 1 87 ? -31.638 -1.709 -12.171 1.00 42.06 87 GLU A C 1
ATOM 709 O O . GLU A 1 87 ? -30.418 -1.919 -12.180 1.00 42.06 87 GLU A O 1
ATOM 714 N N . PRO A 1 88 ? -32.445 -2.336 -13.052 1.00 34.66 88 PRO A N 1
ATOM 715 C CA . PRO A 1 88 ? -31.932 -3.246 -14.068 1.00 34.66 88 PRO A CA 1
ATOM 716 C C . PRO A 1 88 ? -31.113 -2.479 -15.118 1.00 34.66 88 PRO A C 1
ATOM 718 O O . PRO A 1 88 ? -31.611 -1.553 -15.749 1.00 34.66 88 PRO A O 1
ATOM 721 N N . GLY A 1 89 ? -29.853 -2.889 -15.313 1.00 38.66 89 GLY A N 1
ATOM 722 C CA . GLY A 1 89 ? -28.900 -2.255 -16.239 1.00 38.66 89 GLY A CA 1
ATOM 723 C C . GLY A 1 89 ? -27.777 -1.456 -15.566 1.00 38.66 89 GLY A C 1
ATOM 724 O O . GLY A 1 89 ? -26.906 -0.935 -16.258 1.00 38.66 89 GLY A O 1
ATOM 725 N N . PHE A 1 90 ? -27.747 -1.387 -14.233 1.00 40.44 90 PHE A N 1
ATOM 726 C CA . PHE A 1 90 ? -26.728 -0.630 -13.510 1.00 40.44 90 PHE A CA 1
ATOM 727 C C . PHE A 1 90 ? -25.378 -1.373 -13.462 1.00 40.44 90 PHE A C 1
ATOM 729 O O . PHE A 1 90 ? -25.121 -2.210 -12.593 1.00 40.44 90 PHE A O 1
ATOM 736 N N . THR A 1 91 ? -24.4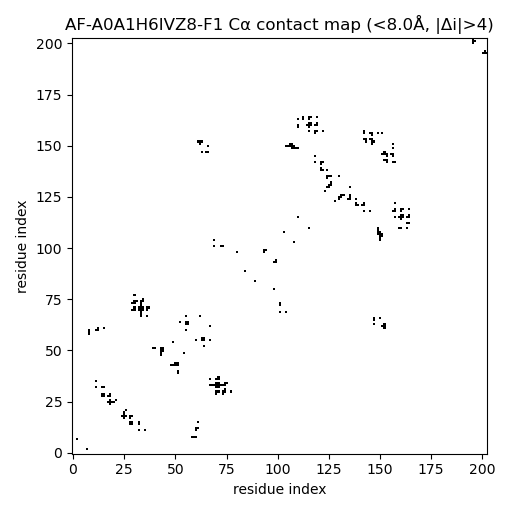63 -1.050 -14.380 1.00 42.50 91 THR A N 1
ATOM 737 C CA . THR A 1 91 ? -23.024 -1.173 -14.105 1.00 42.50 91 THR A CA 1
ATOM 738 C C . THR A 1 91 ? -22.688 -0.235 -12.957 1.00 42.50 91 THR A C 1
ATOM 740 O O . THR A 1 91 ? -23.160 0.895 -12.956 1.00 42.50 91 THR A O 1
ATOM 743 N N . PHE A 1 92 ? -21.902 -0.699 -11.982 1.00 41.25 92 PHE A N 1
ATOM 744 C CA . PHE A 1 92 ? -21.555 0.029 -10.758 1.00 41.25 92 PHE A CA 1
ATOM 745 C C . PHE A 1 92 ? -20.753 1.309 -11.069 1.00 41.25 92 PHE A C 1
ATOM 747 O O . PHE A 1 92 ? -19.547 1.379 -10.836 1.00 41.25 92 PHE A O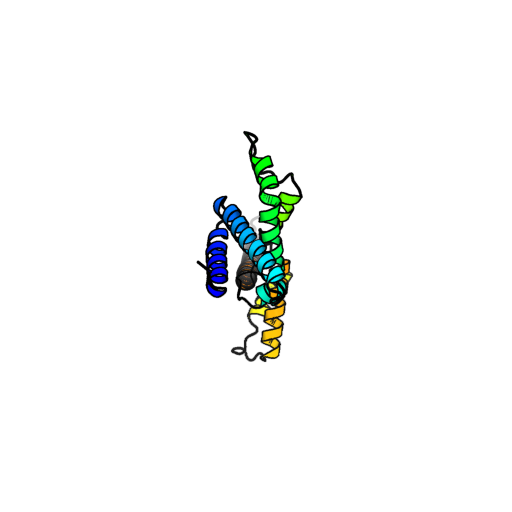 1
ATOM 754 N N . GLU A 1 93 ? -21.403 2.331 -11.616 1.00 40.47 93 GLU A N 1
ATOM 755 C CA . GLU A 1 93 ? -20.844 3.660 -11.744 1.00 40.47 93 GLU A CA 1
ATOM 756 C C . GLU A 1 93 ? -21.031 4.342 -10.394 1.00 40.47 93 GLU A C 1
ATOM 758 O O . GLU A 1 93 ? -22.160 4.543 -9.942 1.00 40.47 93 GLU A O 1
ATOM 763 N N . PRO A 1 94 ? -19.945 4.672 -9.680 1.00 42.72 94 PRO A N 1
ATOM 764 C CA . PRO A 1 94 ? -20.059 5.298 -8.382 1.00 42.72 94 PRO A CA 1
ATOM 765 C C . PRO A 1 94 ? -20.460 6.764 -8.609 1.00 42.72 94 PRO A C 1
ATOM 767 O O . PRO A 1 94 ? -19.605 7.649 -8.713 1.00 42.72 94 PRO A O 1
ATOM 770 N N . THR A 1 95 ? -21.759 7.008 -8.756 1.00 41.06 95 THR A N 1
ATOM 771 C CA . THR A 1 95 ? -22.372 8.335 -8.920 1.00 41.06 95 THR A CA 1
ATOM 772 C C . THR A 1 95 ? -22.785 8.930 -7.575 1.00 41.06 95 THR A C 1
ATOM 774 O O . THR A 1 95 ? -22.811 10.148 -7.422 1.00 41.06 95 THR A O 1
ATOM 777 N N . HIS A 1 96 ? -22.972 8.103 -6.540 1.00 45.19 96 HIS A N 1
ATOM 778 C CA . HIS A 1 96 ? -23.098 8.583 -5.166 1.00 45.19 96 HIS A CA 1
ATOM 779 C C . HIS A 1 96 ? -21.718 8.814 -4.537 1.00 45.19 96 HIS A C 1
ATOM 781 O O . HIS A 1 96 ? -20.993 7.868 -4.217 1.00 45.19 96 HIS A O 1
ATOM 787 N N . ASN A 1 97 ? -21.372 10.082 -4.296 1.00 46.16 97 ASN A N 1
ATOM 788 C CA . ASN A 1 97 ? -20.118 10.495 -3.649 1.00 46.16 97 ASN A CA 1
ATOM 789 C C . ASN A 1 97 ? -19.859 9.796 -2.303 1.00 46.16 97 ASN A C 1
ATOM 791 O O . ASN A 1 97 ? -18.705 9.597 -1.933 1.00 46.16 97 ASN A O 1
ATOM 795 N N . THR A 1 98 ? -20.905 9.377 -1.588 1.00 48.34 98 THR A N 1
ATOM 796 C CA . THR A 1 98 ? -20.802 8.618 -0.333 1.00 48.34 98 THR A CA 1
ATOM 797 C C . THR A 1 98 ? -20.317 7.189 -0.561 1.00 48.34 98 THR A C 1
ATOM 799 O O . THR A 1 98 ? -19.394 6.749 0.113 1.00 48.34 98 THR A O 1
ATOM 802 N N . VAL A 1 99 ? -20.852 6.489 -1.564 1.00 46.84 99 VAL A N 1
ATOM 803 C CA . VAL A 1 99 ? -20.450 5.114 -1.909 1.00 46.84 99 VAL A CA 1
ATOM 804 C C . VAL A 1 99 ? -19.094 5.107 -2.612 1.00 46.84 99 VAL A C 1
ATOM 806 O O . VAL A 1 99 ? -18.245 4.280 -2.298 1.00 46.84 99 VAL A O 1
ATOM 809 N N . LYS A 1 100 ? -18.836 6.084 -3.493 1.00 49.44 100 LYS A N 1
ATOM 810 C CA . LYS A 1 100 ? -17.518 6.317 -4.104 1.00 49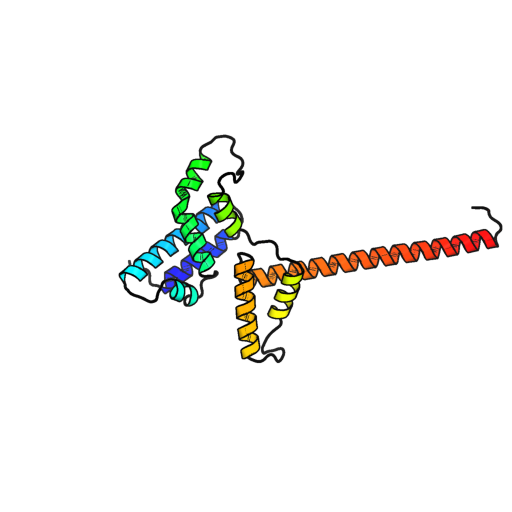.44 100 LYS A CA 1
ATOM 811 C C . LYS A 1 100 ? -16.470 6.666 -3.057 1.00 49.44 100 LYS A C 1
ATOM 813 O O . LYS A 1 100 ? -15.366 6.147 -3.126 1.00 49.44 100 LYS A O 1
ATOM 818 N N . GLY A 1 101 ? -16.824 7.507 -2.085 1.00 49.66 101 GLY A N 1
ATOM 819 C CA . GLY A 1 101 ? -15.983 7.865 -0.950 1.00 49.66 101 GLY A CA 1
ATOM 820 C C . GLY A 1 101 ? -15.658 6.643 -0.104 1.00 49.66 101 GLY A C 1
ATOM 821 O O . GLY A 1 101 ? -14.489 6.328 0.064 1.00 49.66 101 GLY A O 1
ATOM 822 N N . SER A 1 102 ? -16.668 5.896 0.339 1.00 50.78 102 SER A N 1
ATOM 823 C CA . SER A 1 102 ? -16.485 4.684 1.142 1.00 50.78 102 SER A CA 1
ATOM 824 C C . SER A 1 102 ? -15.711 3.593 0.386 1.00 50.78 102 SER A C 1
ATOM 826 O O . SER A 1 102 ? -14.795 3.010 0.948 1.00 50.78 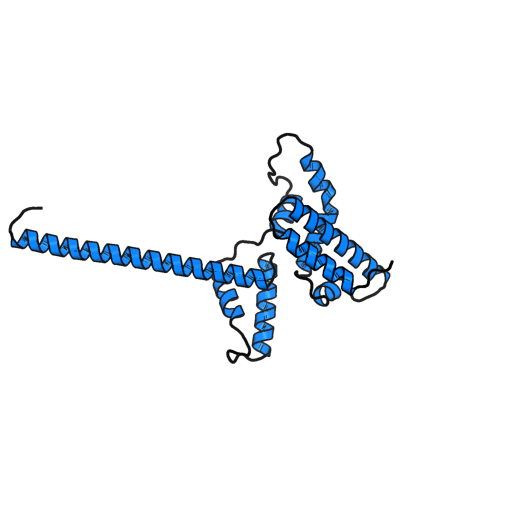102 SER A O 1
ATOM 828 N N . LEU A 1 103 ? -15.957 3.380 -0.912 1.00 51.25 103 LEU A N 1
ATOM 829 C CA . LEU A 1 103 ? -15.200 2.423 -1.736 1.00 51.25 103 LEU A CA 1
ATOM 830 C C . LEU A 1 103 ? -13.775 2.884 -2.072 1.00 51.25 103 LEU A C 1
ATOM 832 O O . LEU A 1 103 ? -12.859 2.067 -2.084 1.00 51.25 103 LEU A O 1
ATOM 836 N N . ALA A 1 104 ? -13.555 4.175 -2.333 1.00 51.34 104 ALA A N 1
ATOM 837 C CA . ALA A 1 104 ? -12.216 4.739 -2.535 1.00 51.34 104 ALA A CA 1
ATOM 838 C C . ALA A 1 104 ? -11.399 4.775 -1.233 1.00 51.34 104 ALA A C 1
ATOM 840 O O . ALA A 1 104 ? -10.172 4.840 -1.271 1.00 51.34 104 ALA A O 1
ATOM 841 N N . LEU A 1 105 ? -12.072 4.725 -0.081 1.00 49.84 105 LEU A N 1
ATOM 842 C CA . LEU A 1 105 ? -11.456 4.577 1.234 1.00 49.84 105 LEU A CA 1
ATOM 843 C C . LEU A 1 105 ? -11.058 3.121 1.531 1.00 49.84 105 LEU A C 1
ATOM 845 O O . LEU A 1 105 ? -10.134 2.918 2.310 1.00 49.84 105 LEU A O 1
ATOM 849 N N . LEU A 1 106 ? -11.694 2.141 0.876 1.00 51.31 106 LEU A N 1
ATOM 850 C CA . LEU A 1 106 ? -11.375 0.710 0.992 1.00 51.31 106 LEU A CA 1
ATOM 851 C C . LEU A 1 106 ? -10.345 0.228 -0.037 1.00 51.31 106 LEU A C 1
ATOM 853 O O . LEU A 1 106 ? -9.694 -0.792 0.171 1.00 51.31 106 LEU A O 1
ATOM 857 N N . LYS A 1 107 ? -10.185 0.938 -1.159 1.00 56.69 107 LYS A N 1
ATOM 858 C CA . LYS A 1 107 ? -9.140 0.627 -2.138 1.00 56.69 107 LYS A CA 1
ATOM 859 C C . LYS A 1 107 ? -7.812 1.253 -1.699 1.00 56.69 107 LYS A C 1
ATOM 861 O O . LYS A 1 107 ? -7.780 2.465 -1.457 1.00 56.69 107 LYS A O 1
ATOM 866 N N . PRO A 1 108 ? -6.714 0.474 -1.654 1.00 63.56 108 PRO A N 1
ATOM 867 C CA . PRO A 1 108 ? -5.385 1.030 -1.465 1.00 63.56 108 PRO A CA 1
ATOM 868 C C . PRO A 1 108 ? -5.133 2.116 -2.506 1.00 63.56 108 PRO A C 1
ATOM 870 O O . PRO A 1 108 ? -5.322 1.904 -3.708 1.00 63.56 108 PRO A O 1
ATOM 873 N N . LYS A 1 109 ? -4.731 3.301 -2.051 1.00 72.19 109 LYS A N 1
ATOM 874 C CA . LYS A 1 109 ? -4.336 4.369 -2.966 1.00 72.19 109 LYS A CA 1
ATOM 875 C C . LYS A 1 109 ? -3.027 3.973 -3.654 1.00 72.19 109 LYS A C 1
ATOM 877 O O . LYS A 1 109 ? -2.167 3.362 -3.018 1.00 72.19 109 LYS A O 1
ATOM 882 N N . PRO A 1 110 ? -2.835 4.343 -4.930 1.00 79.75 110 PRO A N 1
ATOM 883 C CA . PRO A 1 110 ? -1.580 4.079 -5.617 1.00 79.75 110 PRO A CA 1
ATOM 884 C C . PRO A 1 110 ? -0.427 4.809 -4.918 1.00 79.75 110 PRO A C 1
ATOM 886 O O . PRO A 1 110 ? -0.478 6.028 -4.739 1.00 79.75 110 PRO A O 1
ATOM 889 N N . ILE A 1 111 ? 0.605 4.051 -4.538 1.00 87.38 111 ILE A N 1
ATOM 890 C CA . ILE A 1 111 ? 1.798 4.580 -3.870 1.00 87.38 111 ILE A CA 1
ATOM 891 C C . ILE A 1 111 ? 2.612 5.418 -4.856 1.00 87.38 111 ILE A C 1
ATOM 893 O O . ILE A 1 111 ? 2.933 4.969 -5.961 1.00 87.38 111 ILE A O 1
ATOM 897 N N . GLN A 1 112 ? 2.933 6.646 -4.449 1.00 89.56 112 GLN A N 1
ATOM 898 C CA . GLN A 1 112 ? 3.777 7.547 -5.228 1.00 89.56 112 GLN A CA 1
ATOM 899 C C . GLN A 1 112 ? 5.236 7.058 -5.216 1.00 89.56 112 GLN A C 1
ATOM 901 O O . GLN A 1 112 ? 5.682 6.591 -4.171 1.00 89.56 112 GLN A O 1
ATOM 906 N N . PRO A 1 113 ? 6.009 7.203 -6.310 1.00 87.31 113 PRO A N 1
ATOM 907 C CA . PRO A 1 113 ? 7.403 6.737 -6.383 1.00 87.31 113 PRO A CA 1
ATOM 908 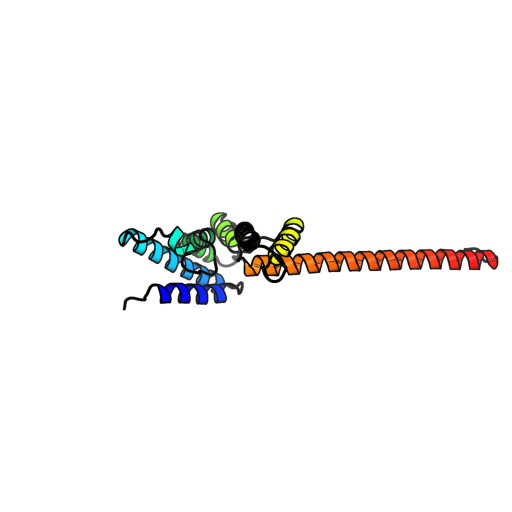C C . PRO A 1 113 ? 8.278 7.180 -5.198 1.00 87.31 113 PRO A C 1
ATOM 910 O O . PRO A 1 113 ? 8.828 6.344 -4.488 1.00 87.31 113 PRO A O 1
ATOM 913 N N . LYS A 1 114 ? 8.276 8.486 -4.890 1.00 89.19 114 LYS A N 1
ATOM 914 C CA . LYS A 1 114 ? 9.012 9.074 -3.754 1.00 89.19 114 LYS A CA 1
ATOM 915 C C . LYS A 1 114 ? 8.655 8.454 -2.399 1.00 89.19 114 LYS A C 1
ATOM 917 O O . LYS A 1 114 ? 9.491 8.333 -1.507 1.00 89.19 114 LYS A O 1
ATOM 922 N N . ASP A 1 115 ? 7.392 8.072 -2.242 1.00 92.00 115 ASP A N 1
ATOM 923 C CA . ASP A 1 115 ? 6.893 7.486 -1.009 1.00 92.00 115 ASP A CA 1
ATOM 924 C C . ASP A 1 115 ? 7.206 5.991 -0.967 1.00 92.00 115 ASP A C 1
ATOM 926 O O . ASP A 1 115 ? 7.502 5.478 0.106 1.00 92.00 115 ASP A O 1
ATOM 930 N N . ALA A 1 116 ? 7.206 5.305 -2.114 1.00 91.81 116 ALA A N 1
ATOM 931 C CA . ALA A 1 116 ? 7.603 3.907 -2.224 1.00 91.81 116 ALA A CA 1
ATOM 932 C C . ALA A 1 116 ? 9.066 3.709 -1.806 1.00 91.81 116 ALA A C 1
ATOM 934 O O . ALA A 1 116 ? 9.340 2.864 -0.958 1.00 91.81 116 ALA A O 1
ATOM 935 N N . GLU A 1 117 ? 9.985 4.536 -2.309 1.00 91.44 117 GLU A N 1
ATOM 936 C CA . GLU A 1 117 ? 11.393 4.512 -1.887 1.00 91.44 117 GLU A CA 1
ATOM 937 C C . GLU A 1 117 ? 11.547 4.792 -0.393 1.00 91.44 117 GLU A C 1
ATOM 939 O O . GLU A 1 117 ? 12.278 4.096 0.314 1.00 91.44 117 GLU A O 1
ATOM 944 N N . ARG A 1 118 ? 10.831 5.802 0.114 1.00 94.06 118 ARG A N 1
ATOM 945 C CA . ARG A 1 118 ? 10.856 6.137 1.538 1.00 94.06 118 ARG A CA 1
ATOM 946 C C . ARG A 1 118 ? 10.359 4.973 2.394 1.00 94.06 118 ARG A C 1
ATOM 948 O O . ARG A 1 118 ? 10.999 4.644 3.388 1.00 94.06 118 ARG A O 1
ATOM 955 N N . ILE A 1 119 ? 9.236 4.355 2.027 1.00 93.62 119 ILE A N 1
ATOM 956 C CA . ILE A 1 119 ? 8.673 3.198 2.735 1.00 93.62 119 ILE A CA 1
ATOM 957 C C . ILE A 1 119 ? 9.643 2.013 2.671 1.00 93.62 119 ILE A C 1
ATOM 959 O O . ILE A 1 119 ? 9.844 1.351 3.686 1.00 93.62 119 ILE A O 1
ATOM 963 N N . ALA A 1 120 ? 10.262 1.760 1.514 1.00 91.50 120 ALA A N 1
ATOM 964 C CA . ALA A 1 120 ? 11.238 0.688 1.352 1.00 91.50 120 ALA A CA 1
ATOM 965 C C . ALA A 1 120 ? 12.438 0.882 2.291 1.00 91.50 120 ALA A C 1
ATOM 967 O O . ALA A 1 120 ? 12.754 -0.039 3.037 1.00 91.50 120 ALA A O 1
ATOM 968 N N . LYS A 1 121 ? 13.012 2.094 2.350 1.00 92.19 121 LYS A N 1
ATOM 969 C CA . LYS A 1 121 ? 14.107 2.445 3.276 1.00 92.19 121 LYS A CA 1
ATOM 970 C C . LYS A 1 121 ? 13.706 2.296 4.742 1.00 92.19 121 LYS A C 1
ATOM 972 O O . LYS A 1 121 ? 14.449 1.724 5.531 1.00 92.19 121 LYS A O 1
ATOM 977 N N . LEU A 1 122 ? 12.513 2.767 5.116 1.00 93.00 122 LEU A N 1
ATOM 978 C CA . LEU A 1 122 ? 11.999 2.597 6.480 1.00 93.00 122 LEU A CA 1
ATOM 979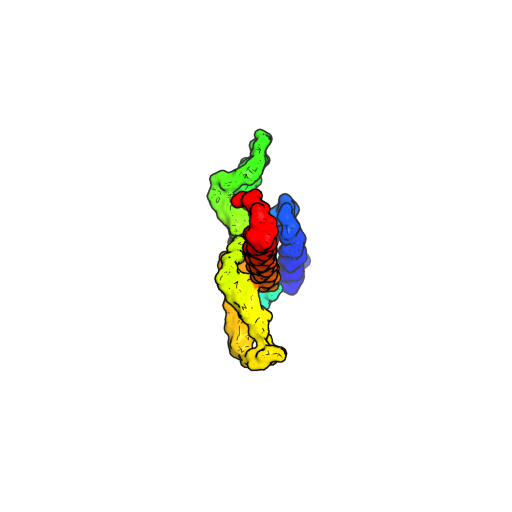 C C . LEU A 1 122 ? 11.846 1.117 6.855 1.00 93.00 122 LEU A C 1
ATOM 981 O O . LEU A 1 122 ? 12.088 0.756 8.000 1.00 93.00 122 LEU A O 1
ATOM 985 N N . ALA A 1 123 ? 11.476 0.262 5.899 1.00 90.75 123 ALA A N 1
ATOM 986 C CA . ALA A 1 123 ? 11.332 -1.175 6.114 1.00 90.75 123 ALA A CA 1
ATOM 987 C C . ALA A 1 123 ? 12.669 -1.927 6.238 1.00 90.75 123 ALA A C 1
ATOM 989 O O . ALA A 1 123 ? 12.659 -3.115 6.560 1.00 90.75 123 ALA A O 1
ATOM 990 N N . GLU A 1 124 ? 13.802 -1.278 5.960 1.00 91.56 124 GLU A N 1
ATOM 991 C CA . GLU A 1 124 ? 15.138 -1.836 6.193 1.00 91.56 124 GLU A CA 1
ATOM 992 C C . GLU A 1 124 ? 15.692 -1.504 7.584 1.00 91.56 124 GLU A C 1
ATOM 994 O O . GLU A 1 124 ? 16.613 -2.179 8.050 1.00 91.56 124 GLU A O 1
ATOM 999 N N . VAL A 1 125 ? 15.122 -0.504 8.266 1.00 90.81 125 VAL A N 1
ATOM 1000 C CA . VAL A 1 125 ? 15.502 -0.143 9.637 1.00 90.81 125 VAL A CA 1
ATOM 1001 C C . VAL A 1 125 ? 15.167 -1.313 10.557 1.00 90.81 125 VAL A C 1
ATOM 1003 O O . VAL A 1 125 ? 14.001 -1.653 10.766 1.00 90.81 125 VAL A O 1
ATOM 1006 N N . SER A 1 126 ? 16.199 -1.956 11.092 1.00 87.00 126 SER A N 1
ATOM 1007 C CA . SER A 1 126 ? 16.061 -3.149 11.925 1.00 87.00 126 SER A CA 1
ATOM 1008 C C . SER A 1 126 ? 17.229 -3.269 12.907 1.00 87.00 126 SER A C 1
ATOM 1010 O O . SER A 1 126 ? 18.342 -2.845 12.580 1.00 87.00 126 SER A O 1
ATOM 1012 N N . PRO A 1 127 ? 17.011 -3.876 14.091 1.00 80.19 127 PRO A N 1
ATOM 1013 C CA . PRO A 1 127 ? 18.089 -4.116 15.052 1.00 80.19 127 PRO A CA 1
ATOM 1014 C C . PRO A 1 127 ? 19.222 -4.953 14.444 1.00 80.19 127 PRO A C 1
ATOM 1016 O O . PRO A 1 127 ? 20.396 -4.667 14.661 1.00 80.19 127 PRO A O 1
ATOM 1019 N N . ASP A 1 128 ? 18.868 -5.924 13.597 1.00 81.81 128 ASP A N 1
ATOM 1020 C CA . ASP A 1 128 ? 19.808 -6.825 12.918 1.00 81.81 128 ASP A CA 1
ATOM 1021 C C . ASP A 1 128 ? 20.728 -6.103 11.919 1.00 81.81 128 ASP A C 1
ATOM 1023 O O . ASP A 1 128 ? 21.778 -6.622 11.547 1.00 81.81 128 ASP A O 1
ATOM 1027 N N . ARG A 1 129 ? 20.357 -4.888 11.491 1.00 82.81 129 ARG A N 1
ATOM 1028 C CA . ARG A 1 129 ? 21.174 -4.011 10.638 1.00 82.81 129 ARG A CA 1
ATOM 1029 C C . ARG A 1 129 ? 21.854 -2.883 11.421 1.00 82.81 129 ARG A C 1
ATOM 1031 O O . ARG A 1 129 ? 22.299 -1.905 10.826 1.00 82.81 129 ARG A O 1
ATOM 1038 N N . GLY A 1 130 ? 21.944 -3.008 12.746 1.00 85.12 130 GLY A N 1
ATOM 1039 C CA . GLY A 1 130 ? 22.636 -2.053 13.613 1.00 85.12 130 GLY A CA 1
ATOM 1040 C C . GLY A 1 130 ? 21.835 -0.792 13.940 1.00 85.12 130 GLY A C 1
ATOM 1041 O O . GLY A 1 130 ? 22.404 0.151 14.485 1.00 85.12 130 GLY A O 1
ATOM 1042 N N . SER A 1 131 ? 20.533 -0.752 13.627 1.00 92.25 131 SER A N 1
ATOM 1043 C CA . SER A 1 131 ? 19.662 0.346 14.057 1.00 92.25 131 SER A CA 1
ATOM 1044 C C . SER A 1 131 ? 19.357 0.241 15.548 1.00 92.25 131 SER A C 1
ATOM 1046 O O . SER A 1 131 ? 19.100 -0.841 16.077 1.00 92.25 131 SER A O 1
ATOM 1048 N N . SER A 1 132 ? 19.331 1.381 16.227 1.00 91.56 132 SER A N 1
ATOM 1049 C CA . SER A 1 132 ? 18.886 1.463 17.613 1.00 91.56 132 SER A CA 1
ATOM 1050 C C . SER A 1 132 ? 17.399 1.121 17.746 1.00 91.56 132 SER A C 1
ATOM 1052 O O . SER A 1 132 ? 16.594 1.317 16.832 1.00 91.56 132 SER A O 1
ATOM 1054 N N . GLU A 1 133 ? 16.999 0.660 18.928 1.00 89.12 133 GLU A N 1
ATOM 1055 C CA . GLU A 1 133 ? 15.600 0.332 19.228 1.00 89.12 133 GLU A CA 1
ATOM 1056 C C . GLU A 1 133 ? 14.668 1.550 19.057 1.00 89.12 133 GLU A C 1
ATOM 1058 O O . GLU A 1 133 ? 13.543 1.425 18.571 1.00 89.12 133 GLU A O 1
ATOM 1063 N N . ALA A 1 134 ? 15.175 2.753 19.351 1.00 90.25 134 ALA A N 1
ATOM 1064 C CA . ALA A 1 134 ? 14.465 4.008 19.122 1.00 90.25 134 ALA A CA 1
ATOM 1065 C C . ALA A 1 134 ? 14.228 4.288 17.627 1.00 90.25 134 ALA A C 1
ATOM 1067 O O . ALA A 1 134 ? 13.141 4.726 17.247 1.00 90.25 134 ALA A O 1
ATOM 1068 N N . GLU A 1 135 ? 15.210 4.019 16.764 1.00 89.56 135 GLU A N 1
ATOM 1069 C CA . GLU A 1 135 ? 15.071 4.197 15.313 1.00 89.56 135 GLU A CA 1
ATOM 1070 C C . GLU A 1 135 ? 14.068 3.211 14.716 1.00 89.56 135 GLU A C 1
ATOM 1072 O O . GLU A 1 135 ? 13.251 3.596 13.878 1.00 89.56 135 GLU A O 1
ATOM 1077 N N . VAL A 1 136 ? 14.072 1.965 15.192 1.00 90.56 136 VAL A N 1
ATOM 1078 C CA . VAL A 1 136 ? 13.116 0.931 14.772 1.00 90.56 136 VAL A CA 1
ATOM 1079 C C . VAL A 1 136 ? 11.687 1.327 15.141 1.00 90.56 136 VAL A C 1
ATOM 1081 O O . VAL A 1 136 ? 10.777 1.220 14.317 1.00 90.56 136 VAL A O 1
ATOM 1084 N N . GLU A 1 137 ? 11.478 1.841 16.353 1.00 90.12 137 GLU A N 1
ATOM 1085 C CA . GLU A 1 137 ? 10.169 2.319 16.802 1.00 90.12 137 GLU A CA 1
ATOM 1086 C C . GLU A 1 137 ? 9.691 3.535 15.987 1.00 90.12 137 GLU A C 1
ATOM 1088 O O . GLU A 1 137 ? 8.529 3.612 15.576 1.00 90.12 137 GLU A O 1
ATOM 1093 N N . VAL A 1 138 ? 10.592 4.473 15.676 1.00 93.06 138 VAL A N 1
ATOM 1094 C CA . VAL A 1 138 ? 10.279 5.610 14.798 1.00 93.06 138 VAL A CA 1
ATOM 1095 C C . VAL A 1 138 ? 9.920 5.133 13.390 1.00 93.06 138 VAL A C 1
ATOM 1097 O O . VAL A 1 138 ? 8.947 5.630 12.814 1.00 93.06 138 VAL A O 1
ATOM 1100 N N . ALA A 1 139 ? 10.654 4.166 12.838 1.00 91.38 139 ALA A N 1
ATOM 1101 C CA . ALA A 1 139 ? 10.394 3.620 11.511 1.00 91.38 139 ALA A CA 1
ATOM 1102 C C . ALA A 1 139 ? 9.028 2.924 11.435 1.00 91.38 139 ALA A C 1
ATOM 1104 O O . ALA A 1 139 ? 8.252 3.215 10.521 1.00 91.38 139 ALA A O 1
ATOM 1105 N N . LYS A 1 140 ? 8.677 2.102 12.434 1.00 89.94 140 LYS A N 1
ATOM 1106 C CA . LYS A 1 140 ? 7.351 1.467 12.544 1.00 89.94 140 LYS A CA 1
ATOM 1107 C C . LYS A 1 140 ? 6.223 2.493 12.536 1.00 89.94 140 LYS A C 1
ATOM 1109 O O . LYS A 1 140 ? 5.334 2.415 11.691 1.00 89.94 140 LYS A O 1
ATOM 1114 N N . ARG A 1 141 ? 6.314 3.527 13.379 1.00 91.12 141 ARG A N 1
ATOM 1115 C CA . ARG A 1 141 ? 5.308 4.605 13.423 1.00 91.12 141 ARG A CA 1
ATOM 1116 C C . ARG A 1 141 ? 5.193 5.362 12.105 1.00 91.12 141 ARG A C 1
ATOM 1118 O O . ARG A 1 141 ? 4.114 5.831 11.746 1.00 91.12 141 ARG A O 1
ATOM 1125 N N . GLN A 1 142 ? 6.297 5.541 11.382 1.00 92.50 142 GLN A N 1
ATOM 1126 C CA . GLN A 1 142 ? 6.245 6.162 10.060 1.00 92.50 142 GLN A CA 1
ATOM 1127 C C . GLN A 1 142 ? 5.568 5.247 9.035 1.00 92.50 142 GLN A C 1
ATOM 1129 O O . GLN A 1 142 ? 4.737 5.735 8.274 1.00 92.50 142 GLN A O 1
ATOM 1134 N N . ILE A 1 143 ? 5.850 3.942 9.042 1.00 90.38 143 ILE A N 1
ATOM 1135 C CA . ILE A 1 143 ? 5.176 2.969 8.171 1.00 90.38 143 ILE A CA 1
ATOM 1136 C C . ILE A 1 143 ? 3.672 2.929 8.464 1.00 90.38 143 ILE A C 1
ATOM 1138 O O . ILE A 1 143 ? 2.881 2.957 7.526 1.00 90.38 143 ILE A O 1
ATOM 1142 N N . GLU A 1 144 ? 3.263 2.955 9.732 1.00 85.12 144 GLU A N 1
ATOM 1143 C CA . GLU A 1 144 ? 1.850 3.040 10.125 1.00 85.12 144 GLU A CA 1
ATOM 1144 C C . GLU A 1 144 ? 1.177 4.296 9.556 1.00 85.12 144 GLU A C 1
ATOM 1146 O O . GLU A 1 144 ? 0.128 4.203 8.917 1.00 85.12 144 GLU A O 1
ATOM 1151 N N . LYS A 1 145 ? 1.815 5.468 9.681 1.00 88.19 145 LYS A N 1
ATOM 1152 C CA . LYS A 1 145 ? 1.307 6.717 9.083 1.00 88.19 145 LYS A CA 1
ATOM 1153 C C . LYS A 1 145 ? 1.191 6.632 7.560 1.00 88.19 145 LYS A C 1
ATOM 1155 O O . LYS A 1 145 ? 0.238 7.156 6.984 1.00 88.19 145 LYS A O 1
ATOM 1160 N N . MET A 1 146 ? 2.143 5.979 6.895 1.00 89.19 146 MET A N 1
ATOM 1161 C CA . MET A 1 146 ? 2.091 5.779 5.445 1.00 89.19 146 MET A CA 1
ATOM 1162 C C . MET A 1 146 ? 0.979 4.798 5.059 1.00 89.19 146 MET A C 1
ATOM 1164 O O . MET A 1 146 ? 0.239 5.054 4.111 1.00 89.19 146 MET A O 1
ATOM 1168 N N . ALA A 1 147 ? 0.792 3.719 5.815 1.00 82.81 147 ALA A N 1
ATOM 1169 C CA . ALA A 1 147 ? -0.300 2.772 5.618 1.00 82.81 147 ALA A CA 1
ATOM 1170 C C . ALA A 1 147 ? -1.674 3.460 5.744 1.00 82.81 147 ALA A C 1
ATOM 1172 O O . ALA A 1 147 ? -2.562 3.249 4.915 1.00 82.81 147 ALA A O 1
ATOM 1173 N N . GLU A 1 148 ? -1.822 4.380 6.701 1.00 80.56 148 GLU A N 1
ATOM 1174 C CA . GLU A 1 148 ? -3.019 5.218 6.843 1.00 80.56 148 GLU A CA 1
ATOM 1175 C C . GLU A 1 148 ? -3.222 6.212 5.695 1.00 80.56 148 GLU A C 1
ATOM 1177 O O . GLU A 1 148 ? -4.363 6.489 5.307 1.00 80.56 148 GLU A O 1
ATOM 1182 N N . LEU A 1 149 ? -2.138 6.784 5.165 1.00 84.31 149 LEU A N 1
ATOM 1183 C CA . LEU A 1 149 ? -2.191 7.691 4.018 1.00 84.31 149 LEU A CA 1
ATOM 1184 C C . LEU A 1 149 ? -2.680 6.958 2.763 1.00 84.31 149 LEU A C 1
ATOM 1186 O O . LEU A 1 149 ? -3.489 7.501 2.000 1.00 84.31 149 LEU A O 1
ATOM 1190 N N . TYR A 1 150 ? -2.206 5.723 2.593 1.00 81.50 150 TYR A N 1
ATOM 1191 C CA . TYR A 1 150 ? -2.451 4.878 1.433 1.00 81.50 150 TYR A CA 1
ATOM 1192 C C . TYR A 1 150 ? -3.640 3.930 1.577 1.00 81.50 150 TYR A C 1
ATOM 1194 O O . TYR A 1 150 ? -3.880 3.144 0.666 1.00 81.50 150 TYR A O 1
ATOM 1202 N N . ASN A 1 151 ? -4.423 4.041 2.655 1.00 73.00 151 ASN A N 1
ATOM 1203 C CA . ASN A 1 151 ? -5.567 3.171 2.929 1.00 73.00 151 ASN A CA 1
ATOM 1204 C C . ASN A 1 151 ? -5.179 1.687 2.802 1.00 73.00 151 ASN A C 1
ATOM 1206 O O . ASN A 1 151 ? -5.684 0.962 1.952 1.00 73.00 151 ASN A O 1
ATOM 1210 N N . THR A 1 152 ? -4.229 1.234 3.611 1.00 75.31 152 THR A N 1
ATOM 1211 C CA . THR A 1 152 ? -3.792 -0.166 3.616 1.00 75.31 152 THR A CA 1
ATOM 1212 C C . THR A 1 152 ? -3.186 -0.526 4.977 1.00 75.31 152 THR A C 1
ATOM 1214 O O . THR A 1 152 ? -3.154 0.311 5.878 1.00 75.31 152 THR A O 1
ATOM 1217 N N . THR A 1 153 ? -2.727 -1.766 5.151 1.00 77.88 153 THR A N 1
ATOM 1218 C CA . THR A 1 153 ? -1.994 -2.211 6.349 1.00 77.88 153 THR A CA 1
ATOM 1219 C C . THR A 1 153 ? -0.491 -1.908 6.233 1.00 77.88 153 THR A C 1
ATOM 1221 O O . THR A 1 153 ? 0.002 -1.753 5.106 1.00 77.88 153 THR A O 1
ATOM 1224 N N . PRO A 1 154 ? 0.255 -1.838 7.354 1.00 82.19 154 PRO A N 1
ATOM 1225 C CA . PRO A 1 154 ? 1.713 -1.682 7.352 1.00 82.19 154 PRO A CA 1
ATOM 1226 C C . PRO A 1 154 ? 2.440 -2.716 6.481 1.00 82.19 154 PRO A C 1
ATOM 1228 O O . PRO A 1 154 ? 3.305 -2.370 5.682 1.00 82.19 154 P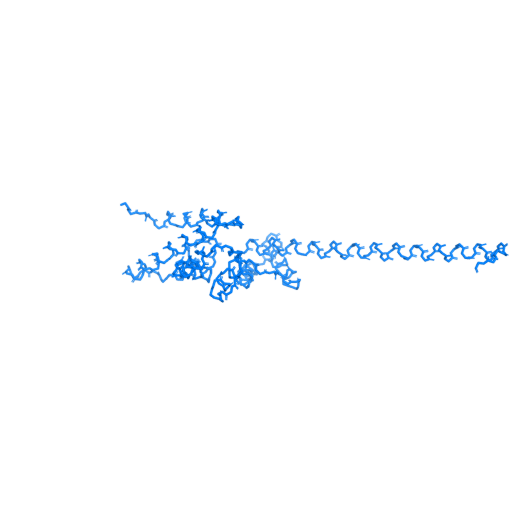RO A O 1
ATOM 1231 N N . GLU A 1 155 ? 2.049 -3.985 6.551 1.00 81.19 155 GLU A N 1
ATOM 1232 C CA . GLU A 1 155 ? 2.678 -5.062 5.781 1.00 81.19 155 GLU A CA 1
ATOM 1233 C C . GLU A 1 155 ? 2.455 -4.846 4.284 1.00 81.19 155 GLU A C 1
ATOM 1235 O O . GLU A 1 155 ? 3.389 -4.870 3.480 1.00 81.19 155 GLU A O 1
ATOM 1240 N N . LYS A 1 156 ? 1.211 -4.548 3.903 1.00 80.56 156 LYS A N 1
ATOM 1241 C CA . LYS A 1 156 ? 0.842 -4.327 2.505 1.00 80.56 156 LYS A CA 1
ATOM 1242 C C . LYS A 1 156 ? 1.436 -3.056 1.928 1.00 80.56 156 LYS A C 1
ATOM 1244 O O . LYS A 1 156 ? 1.768 -3.052 0.741 1.00 80.56 156 LYS A O 1
ATOM 1249 N N . VAL A 1 157 ? 1.555 -1.983 2.718 1.00 87.00 157 VAL A N 1
ATOM 1250 C CA . VAL A 1 157 ? 2.173 -0.741 2.237 1.00 87.00 157 VAL A CA 1
ATOM 1251 C C . VAL A 1 157 ? 3.641 -0.987 1.908 1.00 87.00 157 VAL A C 1
ATOM 1253 O O . VAL A 1 157 ? 4.101 -0.553 0.857 1.00 87.00 157 VAL A O 1
ATOM 1256 N N . VAL A 1 158 ? 4.340 -1.778 2.730 1.00 90.50 158 VAL A N 1
ATOM 1257 C CA . VAL A 1 158 ? 5.731 -2.180 2.491 1.00 90.50 158 VAL A CA 1
ATOM 1258 C C . VAL A 1 158 ? 5.851 -3.086 1.268 1.00 90.50 158 VAL A C 1
ATOM 1260 O O . VAL A 1 158 ? 6.668 -2.813 0.391 1.00 90.50 158 VAL A O 1
ATOM 1263 N N . THR A 1 159 ? 5.023 -4.128 1.146 1.00 88.50 159 THR A N 1
ATOM 1264 C CA . THR A 1 159 ? 5.049 -5.014 -0.032 1.00 88.50 159 THR A CA 1
ATOM 1265 C C . THR A 1 159 ? 4.759 -4.251 -1.324 1.00 88.50 159 THR A C 1
ATOM 1267 O O . THR A 1 159 ? 5.442 -4.443 -2.328 1.00 88.50 159 THR A O 1
ATOM 1270 N N . SER A 1 160 ? 3.759 -3.370 -1.306 1.00 87.00 160 SER A N 1
ATOM 1271 C CA . SER A 1 160 ? 3.370 -2.577 -2.475 1.00 87.00 160 SER A CA 1
ATOM 1272 C C . SER A 1 160 ? 4.442 -1.553 -2.843 1.00 87.00 160 SER A C 1
ATOM 1274 O O . SER A 1 160 ? 4.709 -1.353 -4.025 1.00 87.00 160 SER A O 1
ATOM 1276 N N . ALA A 1 161 ? 5.087 -0.943 -1.845 1.00 92.00 161 ALA A N 1
ATOM 1277 C CA . ALA A 1 161 ? 6.216 -0.046 -2.048 1.00 92.00 161 ALA A CA 1
ATOM 1278 C C . ALA A 1 161 ? 7.408 -0.775 -2.683 1.00 92.00 161 ALA A C 1
ATOM 1280 O O . ALA A 1 161 ? 7.916 -0.312 -3.697 1.00 92.00 161 ALA A O 1
ATOM 1281 N N . ARG A 1 162 ? 7.792 -1.952 -2.167 1.00 92.19 162 ARG A N 1
ATOM 1282 C CA . ARG A 1 162 ? 8.886 -2.763 -2.732 1.00 92.19 162 ARG A CA 1
ATOM 1283 C C . ARG A 1 162 ? 8.630 -3.149 -4.187 1.00 92.19 162 ARG A C 1
ATOM 1285 O O . ARG A 1 162 ? 9.468 -2.879 -5.034 1.00 92.19 162 ARG A O 1
ATOM 1292 N N . LYS A 1 163 ? 7.435 -3.664 -4.498 1.00 90.19 163 LYS A N 1
ATOM 1293 C CA . LYS A 1 163 ? 7.036 -3.977 -5.885 1.00 90.19 163 LYS A CA 1
ATOM 1294 C C . LYS A 1 163 ? 7.080 -2.753 -6.800 1.00 90.19 163 LYS A C 1
ATOM 1296 O O . LYS A 1 163 ? 7.362 -2.864 -7.989 1.00 90.19 163 LYS A O 1
ATOM 1301 N N . LYS A 1 164 ? 6.730 -1.579 -6.268 1.00 91.88 164 LYS A N 1
ATOM 1302 C CA . LYS A 1 164 ? 6.754 -0.329 -7.027 1.00 91.88 164 LYS A CA 1
ATOM 1303 C C . LYS A 1 164 ? 8.188 0.112 -7.322 1.00 91.88 164 LYS A C 1
ATOM 1305 O O . LYS A 1 164 ? 8.423 0.527 -8.450 1.00 91.88 164 LYS A O 1
ATOM 1310 N N . VAL A 1 165 ? 9.094 0.003 -6.349 1.00 91.88 165 VAL A N 1
ATOM 1311 C CA . VAL A 1 165 ? 10.531 0.283 -6.513 1.00 91.88 165 VAL A CA 1
ATOM 1312 C C . VAL A 1 165 ? 11.142 -0.669 -7.539 1.00 91.88 165 VAL A C 1
ATOM 1314 O O . VAL A 1 165 ? 11.659 -0.200 -8.542 1.00 91.88 165 VAL A O 1
ATOM 1317 N N . GLU A 1 166 ? 10.937 -1.978 -7.384 1.00 91.19 166 GLU A N 1
ATOM 1318 C CA . GLU A 1 166 ? 11.425 -3.000 -8.324 1.00 91.19 166 GLU A CA 1
ATOM 1319 C C . GLU A 1 166 ? 10.947 -2.735 -9.761 1.00 91.19 166 GLU A C 1
ATOM 1321 O O . GLU A 1 166 ? 11.705 -2.837 -10.721 1.00 91.19 166 GLU A O 1
ATOM 1326 N N . LYS A 1 167 ? 9.684 -2.323 -9.930 1.00 91.75 167 LYS A N 1
ATOM 1327 C CA . LYS A 1 167 ? 9.160 -1.950 -11.248 1.00 91.75 167 LYS A CA 1
ATOM 1328 C C . LYS A 1 167 ? 9.848 -0.709 -11.829 1.00 91.75 167 LYS A C 1
ATOM 1330 O O . LYS A 1 167 ? 10.014 -0.650 -13.043 1.00 91.75 167 LYS A O 1
ATOM 1335 N N . ILE A 1 168 ? 10.168 0.290 -11.006 1.00 88.94 168 ILE A N 1
ATOM 1336 C CA . ILE A 1 168 ? 10.863 1.506 -11.455 1.00 88.94 168 ILE A CA 1
ATOM 1337 C C . ILE A 1 168 ? 12.283 1.147 -11.895 1.00 88.94 168 ILE A C 1
ATOM 1339 O O . ILE A 1 168 ? 12.651 1.470 -13.018 1.00 88.94 168 ILE A O 1
ATOM 1343 N N . GLU A 1 169 ? 13.015 0.396 -11.073 1.00 90.44 169 GLU A N 1
ATOM 1344 C CA . GLU A 1 169 ? 14.372 -0.077 -11.378 1.00 90.44 169 GLU A CA 1
ATOM 1345 C C . GLU A 1 169 ? 14.406 -0.906 -12.671 1.00 90.44 169 GLU A C 1
ATOM 1347 O O . GLU A 1 169 ? 15.279 -0.725 -13.517 1.00 90.44 169 GLU A O 1
ATOM 1352 N N . LEU A 1 170 ? 13.411 -1.776 -12.880 1.00 91.38 170 LEU A N 1
ATOM 1353 C CA . LEU A 1 170 ? 13.297 -2.557 -14.110 1.00 91.38 170 LEU A CA 1
ATOM 1354 C C . LEU A 1 170 ? 13.037 -1.671 -15.339 1.00 91.38 170 LEU A C 1
ATOM 1356 O O . LEU A 1 170 ? 13.599 -1.921 -16.401 1.00 91.38 170 LEU A O 1
ATOM 1360 N N . MET A 1 171 ? 12.202 -0.635 -15.211 1.00 89.94 171 MET A N 1
ATOM 1361 C CA . MET A 1 171 ? 11.953 0.312 -16.304 1.00 89.94 171 MET A CA 1
ATOM 1362 C C . MET A 1 171 ? 13.201 1.130 -16.653 1.00 89.94 171 MET A C 1
ATOM 1364 O O . MET A 1 171 ? 13.459 1.350 -17.833 1.00 89.94 171 MET A O 1
ATOM 1368 N N . GLU A 1 172 ? 13.980 1.552 -15.656 1.00 91.06 172 GLU A N 1
ATOM 1369 C CA . GLU A 1 172 ? 15.254 2.250 -15.872 1.00 91.06 172 GLU A CA 1
ATOM 1370 C C . GLU A 1 172 ? 16.281 1.339 -16.553 1.00 91.06 172 GLU A C 1
ATOM 1372 O O . GLU A 1 172 ? 16.897 1.741 -17.536 1.00 91.06 172 GLU A O 1
ATOM 1377 N N . CYS A 1 173 ? 16.389 0.080 -16.119 1.00 90.69 173 CYS A N 1
ATOM 1378 C CA . CYS A 1 173 ? 17.280 -0.899 -16.739 1.00 90.69 173 CYS A CA 1
ATOM 1379 C C . CYS A 1 173 ? 16.936 -1.153 -18.217 1.00 90.69 173 CYS A C 1
ATOM 1381 O O . CYS A 1 173 ? 17.833 -1.220 -19.056 1.00 90.69 173 CYS A O 1
ATOM 1383 N N . VAL A 1 174 ? 15.646 -1.253 -18.556 1.00 92.62 174 VAL A N 1
ATOM 1384 C CA . VAL A 1 174 ? 15.206 -1.384 -19.956 1.00 92.62 174 VAL A CA 1
ATOM 1385 C C . VAL A 1 174 ? 15.577 -0.138 -20.762 1.00 92.62 174 VAL A C 1
ATOM 1387 O O . VAL A 1 174 ? 16.126 -0.267 -21.852 1.00 92.62 174 VAL A O 1
ATOM 1390 N N . ALA A 1 175 ? 15.361 1.061 -20.216 1.00 91.69 175 ALA A N 1
ATOM 1391 C CA . ALA A 1 175 ? 15.736 2.305 -20.888 1.00 91.69 175 ALA A CA 1
ATOM 1392 C C . ALA A 1 175 ? 17.260 2.437 -21.092 1.00 91.69 175 ALA A C 1
ATOM 1394 O O . ALA A 1 175 ? 17.708 2.999 -22.090 1.00 91.69 175 ALA A O 1
ATOM 1395 N N . ASP A 1 176 ? 18.075 1.922 -20.169 1.00 94.75 176 ASP A N 1
ATOM 1396 C CA . ASP A 1 176 ? 19.535 1.864 -20.318 1.00 94.75 176 ASP A CA 1
ATOM 1397 C C . ASP A 1 176 ? 19.957 0.902 -21.432 1.00 94.75 176 ASP A C 1
ATOM 1399 O O . ASP A 1 176 ? 20.832 1.231 -22.233 1.00 94.75 176 ASP A O 1
ATOM 1403 N N . GLN A 1 177 ? 19.312 -0.263 -21.520 1.00 92.31 177 GLN A N 1
ATOM 1404 C CA . GLN A 1 177 ? 19.560 -1.232 -22.590 1.00 92.31 177 GLN A CA 1
ATOM 1405 C C . GLN A 1 177 ? 19.171 -0.679 -23.963 1.00 92.31 177 GLN A C 1
ATOM 1407 O O . GLN A 1 177 ? 19.922 -0.853 -24.921 1.00 92.31 177 GLN A O 1
ATOM 1412 N N . GLU A 1 178 ? 18.035 0.015 -24.060 1.00 93.12 178 GLU A N 1
ATOM 1413 C CA . GLU A 1 178 ? 17.601 0.672 -25.298 1.00 93.12 178 GLU A CA 1
ATOM 1414 C C . GLU A 1 178 ? 18.598 1.752 -25.735 1.00 93.12 178 GLU A C 1
ATOM 1416 O O . GLU A 1 178 ? 19.007 1.771 -26.896 1.00 93.12 178 GLU A O 1
ATOM 1421 N N . ARG A 1 179 ? 19.073 2.587 -24.800 1.00 94.75 179 ARG A N 1
ATOM 1422 C CA . ARG A 1 179 ? 20.111 3.594 -25.082 1.00 94.75 179 ARG A CA 1
ATOM 1423 C C . ARG A 1 179 ? 21.428 2.972 -25.537 1.00 94.75 179 ARG A C 1
ATOM 1425 O O . ARG A 1 179 ? 22.063 3.494 -26.450 1.00 94.75 179 ARG A O 1
ATOM 1432 N N . GLN A 1 180 ? 21.843 1.865 -24.923 1.00 92.94 180 GLN A N 1
ATOM 1433 C CA . GLN A 1 180 ? 23.059 1.167 -25.335 1.00 92.94 180 GLN A CA 1
ATOM 1434 C C . GLN A 1 180 ? 22.915 0.583 -26.746 1.00 92.94 180 GLN A C 1
ATOM 1436 O O . GLN A 1 180 ? 23.815 0.745 -27.565 1.00 92.94 180 GLN A O 1
ATOM 1441 N N . ALA A 1 181 ? 21.773 -0.037 -27.053 1.00 93.62 181 ALA A N 1
ATOM 1442 C CA . ALA A 1 181 ? 21.506 -0.584 -28.380 1.00 93.62 181 ALA A CA 1
ATOM 1443 C C . ALA A 1 181 ? 21.490 0.507 -29.465 1.00 93.62 181 ALA A C 1
ATOM 1445 O O . ALA A 1 181 ? 22.025 0.298 -30.553 1.00 93.62 181 ALA A O 1
ATOM 1446 N N . GLU A 1 182 ? 20.921 1.681 -29.173 1.00 93.81 182 GLU A N 1
ATOM 1447 C CA . GLU A 1 182 ? 20.958 2.836 -30.077 1.00 93.81 182 GLU A CA 1
ATOM 1448 C C . GLU A 1 182 ? 22.397 3.307 -30.329 1.00 93.81 182 GLU A C 1
ATOM 1450 O O . GLU A 1 182 ? 22.792 3.499 -31.480 1.00 93.81 182 GLU A O 1
ATOM 1455 N N . GLN A 1 183 ? 23.207 3.421 -29.274 1.00 94.88 183 GLN A N 1
ATOM 1456 C CA . GLN A 1 183 ? 24.610 3.814 -29.402 1.00 94.88 183 GLN A CA 1
ATOM 1457 C C . GLN A 1 183 ? 25.425 2.800 -30.217 1.00 94.88 183 GLN A C 1
ATOM 1459 O O . GLN A 1 183 ? 26.252 3.193 -31.042 1.00 94.88 183 GLN A O 1
ATOM 1464 N N . ASP A 1 184 ? 25.188 1.504 -30.020 1.00 95.38 184 ASP A N 1
ATOM 1465 C CA . ASP A 1 184 ? 25.866 0.445 -30.769 1.00 95.38 184 ASP A CA 1
ATOM 1466 C C . ASP A 1 184 ? 25.498 0.484 -32.262 1.00 95.38 184 ASP A C 1
ATOM 1468 O O . ASP A 1 184 ? 26.371 0.323 -33.118 1.00 95.38 184 ASP A O 1
ATOM 1472 N N . LEU A 1 185 ? 24.231 0.766 -32.592 1.00 95.25 185 LEU A N 1
ATOM 1473 C CA . LEU A 1 185 ? 23.790 0.954 -33.977 1.00 95.25 185 LEU A CA 1
ATOM 1474 C C . LEU A 1 185 ? 24.434 2.180 -34.625 1.00 95.25 185 LEU A C 1
ATOM 1476 O O . LEU A 1 185 ? 24.861 2.095 -35.774 1.00 95.25 185 LEU A O 1
ATOM 1480 N N . LEU A 1 186 ? 24.536 3.300 -33.905 1.00 93.62 186 LEU A N 1
ATOM 1481 C CA . LEU A 1 186 ? 25.211 4.501 -34.405 1.00 93.62 186 LEU A CA 1
ATOM 1482 C C . LEU A 1 186 ? 26.689 4.227 -34.702 1.00 93.62 186 LEU A C 1
ATOM 1484 O O . LEU A 1 186 ? 27.162 4.556 -35.787 1.00 93.62 186 LEU A O 1
ATOM 1488 N N . ASN A 1 187 ? 27.388 3.547 -33.791 1.00 94.38 187 ASN A N 1
ATOM 1489 C CA . ASN A 1 187 ? 28.788 3.170 -33.986 1.00 94.38 187 ASN A CA 1
ATOM 1490 C C . ASN A 1 187 ? 28.972 2.253 -35.212 1.00 94.38 187 ASN A C 1
ATOM 1492 O O . ASN A 1 187 ? 29.945 2.390 -35.956 1.00 94.38 187 ASN A O 1
ATOM 1496 N N . GLU A 1 188 ? 28.048 1.315 -35.443 1.00 94.69 188 GLU A N 1
ATOM 1497 C CA . GLU A 1 188 ? 28.106 0.437 -36.616 1.00 94.69 188 GLU A CA 1
ATOM 1498 C C . GLU A 1 188 ? 27.769 1.191 -37.911 1.00 94.69 188 GLU A C 1
ATOM 1500 O O . GLU A 1 188 ? 28.423 0.960 -38.927 1.00 94.69 188 GLU A O 1
ATOM 1505 N N . ILE A 1 189 ? 26.823 2.140 -37.887 1.00 93.19 189 ILE A N 1
ATOM 1506 C CA . ILE A 1 189 ? 26.558 3.031 -39.027 1.00 93.19 189 ILE A CA 1
ATOM 1507 C C . ILE A 1 189 ? 27.819 3.824 -39.375 1.00 93.19 189 ILE A C 1
ATOM 1509 O O . ILE A 1 189 ? 28.244 3.784 -40.527 1.00 93.19 189 ILE A O 1
ATOM 1513 N N . GLU A 1 190 ? 28.458 4.476 -38.402 1.00 93.00 190 GLU A N 1
ATOM 1514 C CA . GLU A 1 190 ? 29.699 5.233 -38.622 1.00 93.00 190 GLU A CA 1
ATOM 1515 C C . GLU A 1 190 ? 30.808 4.348 -39.208 1.00 93.00 190 GLU A C 1
ATOM 1517 O O . GLU A 1 190 ? 31.515 4.737 -40.142 1.00 93.00 190 GLU A O 1
ATOM 1522 N N . ARG A 1 191 ? 30.940 3.113 -38.712 1.00 93.88 191 ARG A N 1
ATOM 1523 C CA . ARG A 1 191 ? 31.906 2.142 -39.233 1.00 93.88 191 ARG A CA 1
ATOM 1524 C C . ARG A 1 191 ? 31.601 1.733 -40.675 1.00 93.88 191 ARG A C 1
ATOM 1526 O O . ARG A 1 191 ? 32.527 1.632 -41.484 1.00 93.88 191 ARG A O 1
ATOM 1533 N N . LEU A 1 192 ? 30.338 1.466 -41.001 1.00 91.75 192 LEU A N 1
ATOM 1534 C CA . LEU A 1 192 ? 29.914 1.095 -42.352 1.00 91.75 192 LEU A CA 1
ATOM 1535 C C . LEU A 1 192 ? 30.101 2.260 -43.329 1.00 91.75 192 LEU A C 1
ATOM 1537 O O . LEU A 1 192 ? 30.621 2.046 -44.421 1.00 91.75 192 LEU A O 1
ATOM 1541 N N . GLN A 1 193 ? 29.769 3.483 -42.918 1.00 89.62 193 GLN A N 1
ATOM 1542 C CA . GLN A 1 193 ? 30.024 4.708 -43.678 1.00 89.62 193 GLN A CA 1
ATOM 1543 C C . GLN A 1 193 ? 31.519 4.875 -43.977 1.00 89.62 193 GLN A C 1
ATOM 1545 O O . GLN A 1 193 ? 31.912 4.997 -45.137 1.00 89.62 193 GLN A O 1
ATOM 1550 N N . ALA A 1 194 ? 32.378 4.729 -42.963 1.00 88.94 194 ALA A N 1
ATOM 1551 C CA . ALA A 1 194 ? 33.827 4.790 -43.144 1.00 88.94 194 ALA A CA 1
ATOM 1552 C C . ALA A 1 194 ? 34.366 3.704 -44.100 1.00 88.94 194 ALA A C 1
ATOM 1554 O O . ALA A 1 194 ? 35.329 3.934 -44.837 1.00 88.94 194 ALA A O 1
ATOM 1555 N N . LEU A 1 195 ? 33.766 2.508 -44.109 1.00 91.75 195 LEU A N 1
ATOM 1556 C CA . LEU A 1 195 ? 34.116 1.451 -45.062 1.00 91.75 195 LEU A CA 1
ATOM 1557 C C . LEU A 1 195 ? 33.682 1.802 -46.488 1.00 91.75 195 LEU A C 1
ATOM 1559 O O . LEU A 1 195 ? 34.464 1.609 -47.420 1.00 91.75 195 LEU A O 1
ATOM 1563 N N . LEU A 1 196 ? 32.469 2.321 -46.665 1.00 89.94 196 LEU A N 1
ATOM 1564 C CA . LEU A 1 196 ? 31.965 2.741 -47.970 1.00 89.94 196 LEU A CA 1
ATOM 1565 C C . LEU A 1 196 ? 32.818 3.875 -48.557 1.00 89.94 196 LEU A C 1
ATOM 1567 O O . LEU A 1 196 ? 33.243 3.769 -49.710 1.00 89.94 196 LEU A O 1
ATOM 1571 N N . ASP A 1 197 ? 33.180 4.870 -47.741 1.00 88.75 197 ASP A N 1
ATOM 1572 C CA . ASP A 1 197 ? 34.096 5.956 -48.116 1.00 88.75 197 ASP A CA 1
ATOM 1573 C C . ASP A 1 197 ? 35.453 5.412 -48.571 1.00 88.75 197 ASP A C 1
ATOM 1575 O O . ASP A 1 197 ? 35.967 5.778 -49.631 1.00 88.75 197 ASP A O 1
ATOM 1579 N N . LYS A 1 198 ? 36.028 4.475 -47.805 1.00 89.50 198 LYS A N 1
ATOM 1580 C CA . LYS A 1 198 ? 37.313 3.837 -48.127 1.00 89.50 198 LYS A CA 1
ATOM 1581 C C . LYS A 1 198 ? 37.286 3.094 -49.466 1.00 89.50 198 LYS A C 1
ATOM 1583 O O . LYS A 1 198 ? 38.318 2.999 -50.131 1.00 89.50 198 LYS A O 1
ATOM 1588 N N . HIS A 1 199 ? 36.135 2.549 -49.848 1.00 87.56 199 HIS A N 1
ATOM 1589 C CA . HIS A 1 199 ? 35.953 1.812 -51.096 1.00 87.56 199 HIS A CA 1
ATOM 1590 C C . HIS A 1 199 ? 35.395 2.670 -52.245 1.00 87.56 199 HIS A C 1
ATOM 1592 O O . HIS A 1 199 ? 35.224 2.149 -53.346 1.00 87.56 199 HIS A O 1
ATOM 1598 N N . GLY A 1 200 ? 35.161 3.970 -52.025 1.00 83.38 200 GLY A N 1
ATOM 1599 C CA . GLY A 1 200 ? 34.648 4.893 -53.040 1.00 83.38 200 GLY A CA 1
ATOM 1600 C C . GLY A 1 200 ? 33.221 4.575 -53.494 1.00 83.38 200 GLY A C 1
ATOM 1601 O O . GLY A 1 200 ? 32.860 4.881 -54.631 1.00 83.38 200 GLY A O 1
ATOM 1602 N N . ILE A 1 201 ? 32.430 3.920 -52.641 1.00 78.50 201 ILE A N 1
ATOM 1603 C CA . ILE A 1 201 ? 31.045 3.547 -52.934 1.00 78.50 201 ILE A CA 1
ATOM 1604 C C . ILE A 1 201 ? 30.146 4.696 -52.454 1.00 78.50 201 ILE A C 1
ATOM 1606 O O . ILE A 1 201 ? 30.138 4.960 -51.256 1.00 78.50 201 ILE A O 1
ATOM 1610 N N . PRO A 1 202 ? 29.403 5.387 -53.338 1.00 67.62 202 PRO A N 1
ATOM 1611 C CA . PRO A 1 202 ? 28.508 6.467 -52.928 1.00 67.62 202 PRO A CA 1
ATOM 1612 C C . PRO A 1 202 ? 27.271 5.922 -52.196 1.00 67.62 202 PRO A C 1
ATOM 1614 O O . PRO A 1 202 ? 26.686 4.929 -52.638 1.00 67.62 202 PRO A O 1
ATOM 1617 N N . TYR A 1 203 ? 26.872 6.593 -51.111 1.00 65.06 203 TYR A N 1
ATOM 1618 C CA . TYR A 1 203 ? 25.672 6.330 -50.306 1.00 65.06 203 TYR A CA 1
ATOM 1619 C C . TYR A 1 203 ? 25.026 7.634 -49.831 1.00 65.06 203 TYR A C 1
ATOM 1621 O O . TYR A 1 203 ? 25.750 8.649 -49.715 1.00 65.06 203 TYR A O 1
#

Nearest PDB structures (foldseek):
  3jbi-assembly1_V  TM=4.137E-01  e=9.362E+00  Gallus gallus
  5fl0-assembly1_A  TM=3.218E-01  e=8.875E+00  Bacteroides thetaiotaomicron

Organism: Magnetospirillum fulvum (NCBI:txid1082)

pLDDT: mean 76.95, std 16.35, range [34.66, 95.38]

Radius of gyration: 26.61 Å; Cα contacts (8 Å, |Δi|>4): 161; chains: 1; bounding box: 70×28×84 Å

Solvent-accessible surface area (backbone atoms only — not comparable to full-atom values): 11265 Å² total; per-residue (Å²): 134,85,79,52,78,72,56,53,58,51,50,47,47,56,40,54,65,57,29,72,50,94,46,74,66,12,54,54,34,42,26,51,48,6,52,52,50,48,53,52,43,51,51,32,65,71,67,70,48,74,54,61,61,64,41,43,73,67,44,92,54,81,50,52,56,71,51,51,54,51,28,28,47,45,35,77,46,39,67,69,58,53,67,71,66,75,53,92,86,72,70,94,67,71,76,51,66,67,58,36,47,55,51,58,57,68,39,62,50,84,77,50,69,76,54,16,52,50,41,39,57,39,70,62,54,31,65,95,72,74,37,52,73,68,55,34,51,52,32,49,56,50,40,45,54,49,7,62,74,30,35,51,34,52,68,55,42,40,55,52,16,42,55,50,44,53,51,50,55,51,52,51,51,50,53,51,50,53,53,50,51,53,52,53,50,51,54,49,50,54,51,52,52,54,51,31,59,74,68,71,51,90,129

Sequence (203 aa):
MTISNVDRAAVIKSLANKADQVSREGLETYREIGGHLNREKDIRKEDKRRNFKSWCEGEALPFSYKWATLLMKLDTEWDKIEVIKGEPGFTFEPTHNTVKGSLALLKPKPIQPKDAERIAKLAEVSPDRGSSEAEVEVAKRQIEKMAELYNTTPEKVVTSARKKVEKIELMECVADQERQAEQDLLNEIERLQALLDKHGIPY